Protein AF-A0A5B7B9W3-F1 (afdb_monomer_lite)

pLDDT: mean 82.22, std 17.08, range [31.81, 97.75]

Radius of gyration: 24.47 Å; chains: 1; bounding box: 70×53×67 Å

Foldseek 3Di:
DDDPDDPVRVVVVVVVVVVVVVVCVVVVHDDPVRVLVVLVVCCVPVADPDAAAQADEAEACLQDALSRVLSNLRRYLNLQHRYDYYHFQVPNPRPPGQDEVVVVLVSSQPRNPPVSVVPDDPDDPPPRDDDDDDDDAEDEADAPQDQVVVVVVVVVCCVPVVVRYDDDDRHDYPHHDHHDDDDDDPPPDDVLCVLAVPPPDDPDDNQFADPQEEEEEADPVVVVVSCVRNPPRHHYDYPVRCPPPHHPYYHYPPHCVVVVVVVVVVVPD

Secondary structure (DSSP, 8-state):
---SS-HHHHHHHHHHHHHHHHHHHHHT---HHHHHHHHHHHHHHH---SPPPS-EEE--GGGS-HHHHHGGGGT---TTTSEEE---GGG--STT----HHHHHHHIIIIIIIHHGGGT---------PPPPPP--EESSS-HHHHHHHHHHHHHHHHH-TTTS--PPPPEESS--PPPPP-PPPTT--HHHHHHTTTTS--S------TTEEEEESSHHHHHHHHHHHTTSSEEEETTTTTT---SEEEE-STTHHHHTTTTTTT--

Structure (mmCIF, N/CA/C/O backbone):
data_AF-A0A5B7B9W3-F1
#
_entry.id   AF-A0A5B7B9W3-F1
#
loop_
_atom_site.group_PDB
_atom_site.id
_atom_site.type_symbol
_atom_site.label_atom_id
_atom_site.label_alt_id
_atom_site.label_comp_id
_atom_site.label_asym_id
_atom_site.label_entity_id
_atom_site.label_seq_id
_atom_site.pdbx_PDB_ins_code
_atom_site.Cartn_x
_atom_site.Cartn_y
_atom_site.Cartn_z
_atom_site.occupancy
_atom_site.B_iso_or_equiv
_atom_site.auth_seq_id
_atom_site.auth_comp_id
_atom_site.auth_asym_id
_atom_site.auth_atom_id
_atom_site.pdbx_PDB_model_num
ATOM 1 N N . ARG A 1 1 ? 19.672 -5.621 2.787 1.00 59.16 1 ARG A N 1
ATOM 2 C CA . ARG A 1 1 ? 18.984 -5.884 4.077 1.00 59.16 1 ARG A CA 1
ATOM 3 C C . ARG A 1 1 ? 19.525 -7.171 4.694 1.00 59.16 1 ARG A C 1
ATOM 5 O O . ARG A 1 1 ? 19.846 -8.087 3.945 1.00 59.16 1 ARG A O 1
ATOM 12 N N . VAL A 1 2 ? 19.644 -7.240 6.023 1.00 61.44 2 VAL A N 1
ATOM 13 C CA . VAL A 1 2 ? 19.968 -8.485 6.745 1.00 61.44 2 VAL A CA 1
ATOM 14 C C . VAL A 1 2 ? 18.653 -9.111 7.201 1.00 61.44 2 VAL A C 1
ATOM 16 O O . VAL A 1 2 ? 17.825 -8.432 7.796 1.00 61.44 2 VAL A O 1
ATOM 19 N N . SER A 1 3 ? 18.437 -10.387 6.887 1.00 69.25 3 SER A N 1
ATOM 20 C CA . SER A 1 3 ? 17.222 -11.106 7.286 1.00 69.25 3 SER A CA 1
ATOM 21 C C . SER A 1 3 ? 17.132 -11.231 8.809 1.00 69.25 3 SER A C 1
ATOM 23 O O . SER A 1 3 ? 18.061 -11.737 9.436 1.00 69.25 3 SER A O 1
ATOM 25 N N . THR A 1 4 ? 15.986 -10.868 9.388 1.00 78.81 4 THR A N 1
ATOM 26 C CA . THR A 1 4 ? 15.650 -11.125 10.803 1.00 78.81 4 THR A CA 1
ATOM 27 C C . THR A 1 4 ? 15.272 -12.590 11.062 1.00 78.81 4 THR A C 1
ATOM 29 O 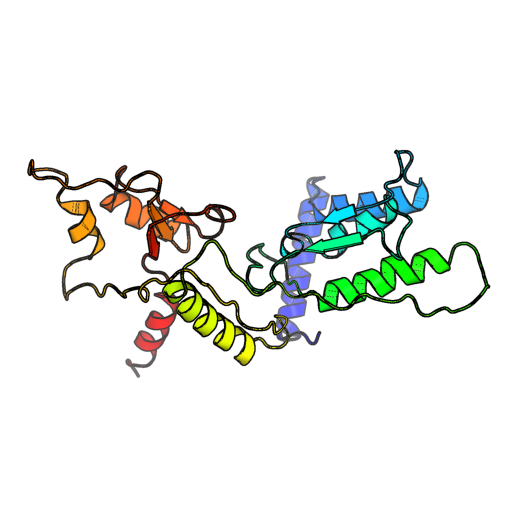O . THR A 1 4 ? 15.221 -13.035 12.207 1.00 78.81 4 THR A O 1
ATOM 32 N N . LEU A 1 5 ? 15.036 -13.370 10.002 1.00 83.81 5 LEU A N 1
ATOM 33 C CA . LEU A 1 5 ? 14.722 -14.795 10.077 1.00 83.81 5 LEU A CA 1
ATOM 34 C C . LEU A 1 5 ? 15.985 -15.647 10.248 1.00 83.81 5 LEU A C 1
ATOM 36 O O . LEU A 1 5 ? 16.982 -15.467 9.536 1.00 83.81 5 LEU A O 1
ATOM 40 N N . SER A 1 6 ? 15.909 -16.641 11.141 1.00 90.81 6 SER A N 1
ATOM 41 C CA . SER A 1 6 ? 16.961 -17.647 11.314 1.00 90.81 6 SER A CA 1
ATOM 42 C C . SER A 1 6 ? 17.174 -18.458 10.031 1.00 90.81 6 SER A C 1
ATOM 44 O O . SER A 1 6 ? 16.296 -18.538 9.170 1.00 90.81 6 SER A O 1
ATOM 46 N N . LYS A 1 7 ? 18.350 -19.083 9.891 1.00 92.00 7 LYS A N 1
ATOM 47 C CA . LYS A 1 7 ? 18.665 -19.935 8.732 1.00 92.00 7 LYS A CA 1
ATOM 48 C C . LYS A 1 7 ? 17.616 -21.040 8.536 1.00 92.00 7 LYS A C 1
ATOM 50 O O . LYS A 1 7 ? 17.069 -21.150 7.450 1.00 92.00 7 LYS A O 1
ATOM 55 N N . GLN A 1 8 ? 17.261 -21.745 9.610 1.00 94.50 8 GLN A N 1
ATOM 56 C CA . GLN A 1 8 ? 16.249 -22.807 9.590 1.00 94.50 8 GLN A CA 1
ATOM 57 C C . GLN A 1 8 ? 14.864 -22.302 9.159 1.00 94.50 8 GLN A C 1
ATOM 59 O O . GLN A 1 8 ? 14.178 -22.964 8.388 1.00 94.50 8 GLN A O 1
ATOM 64 N N . LYS A 1 9 ? 14.441 -21.116 9.631 1.00 94.38 9 LYS A N 1
ATOM 65 C CA . LYS A 1 9 ? 13.169 -20.516 9.194 1.00 94.38 9 LYS A CA 1
ATOM 66 C C . LYS A 1 9 ? 13.194 -20.193 7.701 1.00 94.38 9 LYS A C 1
ATOM 68 O O . LYS A 1 9 ? 12.206 -20.439 7.024 1.00 94.38 9 LYS A O 1
ATOM 73 N N . ARG A 1 10 ? 14.313 -19.663 7.194 1.00 92.31 10 ARG A N 1
ATOM 74 C CA . ARG A 1 10 ? 14.479 -19.364 5.764 1.00 92.31 10 ARG A CA 1
ATOM 75 C C . ARG A 1 10 ? 14.455 -20.621 4.900 1.00 92.31 10 ARG A C 1
ATOM 77 O O . ARG A 1 10 ? 13.780 -20.603 3.884 1.00 92.31 10 ARG A O 1
ATOM 84 N N . GLU A 1 11 ? 15.141 -21.683 5.319 1.00 95.44 11 GLU A N 1
ATOM 85 C CA . GLU A 1 11 ? 15.107 -22.988 4.638 1.00 95.44 11 GLU A CA 1
ATOM 86 C C . GLU A 1 11 ? 13.671 -23.511 4.566 1.00 95.44 11 GLU A C 1
ATOM 88 O O . GLU A 1 11 ? 13.164 -23.751 3.481 1.00 95.44 11 GLU A O 1
ATOM 93 N N . ARG A 1 12 ? 12.951 -23.523 5.693 1.00 96.31 12 ARG A N 1
ATOM 94 C CA . ARG A 1 12 ? 11.557 -23.980 5.719 1.00 96.31 12 ARG A CA 1
ATOM 95 C C . ARG A 1 12 ? 10.616 -23.143 4.846 1.00 96.31 12 ARG A C 1
ATOM 97 O O . ARG A 1 12 ? 9.715 -23.691 4.226 1.00 96.31 12 ARG A O 1
ATOM 104 N N . ILE A 1 13 ? 10.779 -21.818 4.827 1.00 94.06 13 ILE A N 1
ATOM 105 C CA . ILE A 1 13 ? 9.989 -20.940 3.946 1.00 94.06 13 ILE A CA 1
ATOM 106 C C . ILE A 1 13 ? 10.301 -21.242 2.480 1.00 94.06 13 ILE A C 1
ATOM 108 O O . ILE A 1 13 ? 9.390 -21.257 1.658 1.00 94.06 13 ILE A O 1
ATOM 112 N N . TYR A 1 14 ? 11.569 -21.494 2.162 1.00 94.88 14 TYR A N 1
ATOM 113 C CA . TYR A 1 14 ? 11.980 -21.853 0.813 1.00 94.88 14 TYR A CA 1
ATOM 114 C C . TYR A 1 14 ? 11.405 -23.207 0.382 1.00 94.88 14 TYR A C 1
ATOM 116 O O . TYR A 1 14 ? 10.884 -23.297 -0.722 1.00 94.88 14 TYR A O 1
ATOM 124 N N . ASP A 1 15 ? 11.395 -24.212 1.261 1.00 97.38 15 ASP A N 1
ATOM 125 C CA . ASP A 1 15 ? 10.767 -25.510 0.981 1.00 97.38 15 ASP A CA 1
ATOM 126 C C . ASP A 1 15 ? 9.268 -25.344 0.665 1.00 97.38 15 ASP A C 1
ATOM 128 O O . ASP A 1 15 ? 8.779 -25.861 -0.336 1.00 97.38 15 ASP A O 1
ATOM 132 N N . ILE A 1 16 ? 8.549 -24.534 1.457 1.00 97.12 16 ILE A N 1
ATOM 133 C CA . ILE A 1 16 ? 7.131 -24.211 1.205 1.00 97.12 16 ILE A CA 1
ATOM 134 C C . ILE A 1 16 ? 6.955 -23.516 -0.151 1.00 97.12 16 ILE A C 1
ATOM 136 O O . ILE A 1 16 ? 6.012 -23.817 -0.880 1.00 97.12 16 ILE A O 1
ATOM 140 N N . PHE A 1 17 ? 7.850 -22.588 -0.496 1.00 95.00 17 PHE A N 1
ATOM 141 C CA . PHE A 1 17 ? 7.842 -21.936 -1.803 1.00 95.00 17 PHE A CA 1
ATOM 142 C C . PHE A 1 17 ? 8.048 -22.949 -2.940 1.00 95.00 17 PHE A C 1
ATOM 144 O O . PHE A 1 17 ? 7.315 -22.904 -3.923 1.00 95.00 17 PHE A O 1
ATOM 151 N N . GLN A 1 18 ? 8.975 -23.902 -2.802 1.00 97.31 18 GLN A N 1
ATOM 152 C CA . GLN A 1 18 ? 9.193 -24.945 -3.811 1.00 97.31 18 GLN A CA 1
ATOM 153 C C . GLN A 1 18 ? 7.974 -25.860 -3.982 1.00 97.31 18 GLN A C 1
ATOM 155 O O . GLN A 1 18 ? 7.611 -26.189 -5.113 1.00 97.31 18 GLN A O 1
ATOM 160 N N . ASP A 1 19 ? 7.324 -26.242 -2.881 1.00 97.75 19 ASP A N 1
ATOM 161 C CA . ASP A 1 19 ? 6.090 -27.028 -2.920 1.00 97.75 19 ASP A CA 1
ATOM 162 C C . ASP A 1 19 ? 4.953 -26.258 -3.612 1.00 97.75 19 ASP A C 1
ATOM 164 O O . ASP A 1 19 ? 4.225 -26.827 -4.430 1.00 97.75 19 ASP A O 1
ATOM 168 N N . TYR A 1 20 ? 4.830 -24.955 -3.333 1.00 96.38 20 TYR A N 1
ATOM 169 C CA . TYR A 1 20 ? 3.878 -24.069 -4.005 1.00 96.38 20 TYR A CA 1
ATOM 170 C C . TYR A 1 20 ? 4.143 -23.981 -5.515 1.00 96.38 20 TYR A C 1
ATOM 172 O O . TYR A 1 20 ? 3.223 -24.214 -6.298 1.00 96.38 20 TYR A O 1
ATOM 180 N N . GLU A 1 21 ? 5.389 -23.732 -5.936 1.00 96.62 21 GLU A N 1
ATOM 181 C CA . GLU A 1 21 ? 5.764 -23.669 -7.357 1.00 96.62 21 GLU A CA 1
ATOM 182 C C . GLU A 1 21 ? 5.478 -24.990 -8.079 1.00 96.62 21 GLU A C 1
ATOM 184 O O . GLU A 1 21 ? 4.947 -25.002 -9.191 1.00 96.62 21 GLU A O 1
ATOM 189 N N . LYS A 1 22 ? 5.775 -26.124 -7.434 1.00 96.94 22 LYS A N 1
ATOM 190 C CA . LYS A 1 22 ? 5.479 -27.448 -7.984 1.00 96.94 22 LYS A CA 1
ATOM 191 C C . LYS A 1 22 ? 3.976 -27.649 -8.176 1.00 96.94 22 LYS A C 1
ATOM 193 O O . LYS A 1 22 ? 3.555 -28.054 -9.257 1.00 96.94 22 LYS A O 1
ATOM 198 N N . MET A 1 23 ? 3.174 -27.343 -7.156 1.00 97.38 23 MET A N 1
ATOM 199 C CA . MET A 1 23 ? 1.714 -27.429 -7.238 1.00 97.38 23 MET A CA 1
ATOM 200 C C . MET A 1 23 ? 1.163 -26.530 -8.354 1.00 97.38 23 MET A C 1
ATOM 202 O O . MET A 1 23 ? 0.290 -26.959 -9.108 1.00 97.38 23 MET A O 1
ATOM 206 N N . LYS A 1 24 ? 1.669 -25.296 -8.462 1.00 96.75 24 LYS A N 1
ATOM 207 C CA . LYS A 1 24 ? 1.282 -24.319 -9.488 1.00 96.75 24 LYS A CA 1
ATOM 208 C C . LYS A 1 24 ? 1.559 -24.859 -10.897 1.00 96.75 24 LYS A C 1
ATOM 210 O O . LYS A 1 24 ? 0.664 -24.862 -11.742 1.00 96.75 24 LYS A O 1
ATOM 215 N N . MET A 1 25 ? 2.747 -25.431 -11.119 1.00 95.12 25 MET A N 1
ATOM 216 C CA . MET A 1 25 ? 3.113 -26.066 -12.392 1.00 95.12 25 MET A CA 1
ATOM 217 C C . MET A 1 25 ? 2.260 -27.296 -12.727 1.00 95.12 25 MET A C 1
ATOM 219 O O . MET A 1 25 ? 1.831 -27.439 -13.869 1.00 95.12 25 MET A O 1
ATOM 223 N N . GLU A 1 26 ? 1.986 -28.178 -11.759 1.00 97.19 26 GLU A N 1
ATOM 224 C CA . GLU A 1 26 ? 1.158 -29.378 -11.975 1.00 97.19 26 GLU A CA 1
ATOM 225 C C . GLU A 1 26 ? -0.269 -29.038 -12.433 1.00 97.19 26 GLU A C 1
ATOM 227 O O . GLU A 1 26 ? -0.889 -29.816 -13.159 1.00 97.19 26 GLU A O 1
ATOM 232 N N . LYS A 1 27 ? -0.778 -27.865 -12.043 1.00 96.69 27 LYS A N 1
ATOM 233 C CA . LYS A 1 27 ? -2.094 -27.356 -12.450 1.00 96.69 27 LYS A CA 1
ATOM 234 C C . LYS A 1 27 ? -2.065 -26.493 -13.713 1.00 96.69 27 LYS A C 1
ATOM 236 O O . LYS A 1 27 ? -3.129 -26.162 -14.229 1.00 96.69 27 LYS A O 1
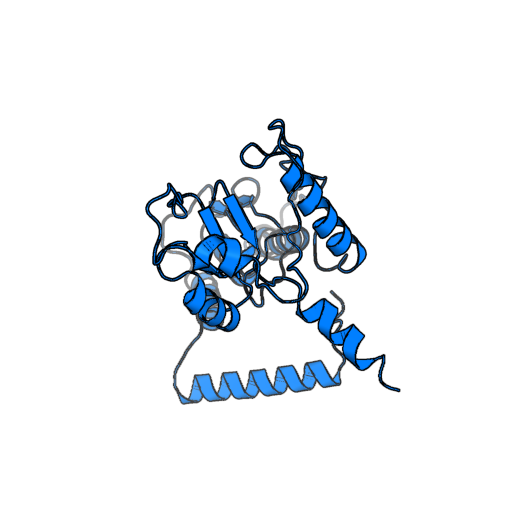ATOM 241 N N . GLY A 1 28 ? -0.881 -26.132 -14.212 1.00 95.38 28 GLY A N 1
ATOM 242 C CA . GLY A 1 28 ? -0.732 -25.176 -15.313 1.00 95.38 28 GLY A CA 1
ATOM 243 C C . GLY A 1 28 ? -1.211 -23.764 -14.955 1.00 95.38 28 GLY A C 1
ATOM 244 O O . GLY A 1 28 ? -1.683 -23.038 -15.828 1.00 95.38 28 GLY A O 1
ATOM 245 N N . GLU A 1 29 ? -1.143 -23.399 -13.675 1.00 96.50 29 GLU A N 1
ATOM 246 C CA . GLU A 1 29 ? -1.535 -22.084 -13.165 1.00 96.50 29 GLU A CA 1
ATOM 247 C C . GLU A 1 29 ? -0.339 -21.116 -13.193 1.00 96.50 29 GLU A C 1
ATOM 249 O O . GLU A 1 29 ? 0.817 -21.530 -13.277 1.00 96.50 29 GLU A O 1
ATOM 254 N N . PHE A 1 30 ? -0.617 -19.816 -13.114 1.00 95.25 30 PHE A N 1
ATOM 255 C CA . PHE A 1 30 ? 0.389 -18.772 -12.930 1.00 95.25 30 PHE A CA 1
ATOM 256 C C . PHE A 1 30 ? -0.154 -17.704 -11.978 1.00 95.25 30 PHE A C 1
ATOM 258 O O . PHE A 1 30 ? -1.368 -17.500 -11.888 1.00 95.25 30 PHE A O 1
ATOM 265 N N . ASP A 1 31 ? 0.741 -17.029 -11.268 1.00 94.44 31 ASP A N 1
ATOM 266 C CA . ASP A 1 31 ? 0.417 -15.901 -10.406 1.00 94.44 31 ASP A CA 1
ATOM 267 C C . ASP A 1 31 ? 0.924 -14.571 -10.985 1.00 94.44 31 ASP A C 1
ATOM 269 O O . ASP A 1 31 ? 1.477 -14.485 -12.086 1.00 94.44 31 ASP A O 1
ATOM 273 N N . LEU A 1 32 ? 0.680 -13.485 -10.252 1.00 93.44 32 LEU A N 1
ATOM 274 C CA . LEU A 1 32 ? 1.061 -12.147 -10.690 1.00 93.44 32 LEU A CA 1
ATOM 275 C C . LEU A 1 32 ? 2.582 -11.986 -10.834 1.00 93.44 32 LEU A C 1
ATOM 277 O O . LEU A 1 32 ? 3.026 -11.225 -11.692 1.00 93.44 32 LEU A O 1
ATOM 281 N N . ALA A 1 33 ? 3.385 -12.683 -10.024 1.00 92.81 33 ALA A N 1
ATOM 282 C CA . ALA A 1 33 ? 4.836 -12.601 -10.123 1.00 92.81 33 ALA A CA 1
ATOM 283 C C . ALA A 1 33 ? 5.329 -13.283 -11.405 1.00 92.81 33 ALA A C 1
ATOM 285 O O . ALA A 1 33 ? 6.172 -12.711 -12.098 1.00 92.81 33 ALA A O 1
ATOM 286 N N . ASP A 1 34 ? 4.758 -14.437 -11.762 1.00 95.56 34 ASP A N 1
ATOM 287 C CA . ASP A 1 34 ? 5.061 -15.114 -13.030 1.00 95.56 34 ASP A CA 1
ATOM 288 C C . ASP A 1 34 ? 4.727 -14.226 -14.230 1.00 95.56 34 ASP A C 1
ATOM 290 O O . ASP A 1 34 ? 5.542 -14.081 -15.141 1.00 95.56 34 ASP A O 1
ATOM 294 N N . LEU A 1 35 ? 3.553 -13.582 -14.207 1.00 95.94 35 LEU A N 1
ATOM 295 C CA . LEU A 1 35 ? 3.133 -12.656 -15.257 1.00 95.94 35 LEU A CA 1
ATOM 296 C C . LEU A 1 35 ? 4.123 -11.494 -15.405 1.00 95.94 35 LEU A C 1
ATOM 298 O O . LEU A 1 35 ? 4.528 -11.157 -16.513 1.00 95.94 35 LEU A O 1
ATOM 302 N N . VAL A 1 36 ? 4.534 -10.881 -14.294 1.00 96.56 36 VAL A N 1
ATOM 303 C CA . VAL A 1 36 ? 5.495 -9.767 -14.304 1.00 96.56 36 VAL A CA 1
ATOM 304 C C . VAL A 1 36 ? 6.854 -10.215 -14.852 1.00 96.56 36 VAL A C 1
ATOM 306 O O . VAL A 1 36 ? 7.465 -9.490 -15.636 1.00 96.56 36 VAL A O 1
ATOM 309 N N . ILE A 1 37 ? 7.322 -11.411 -14.484 1.00 95.38 37 ILE A N 1
ATOM 310 C CA . ILE A 1 37 ? 8.574 -11.985 -14.999 1.00 95.38 37 ILE A CA 1
ATOM 311 C C . ILE A 1 37 ? 8.479 -12.247 -16.508 1.00 95.38 37 ILE A C 1
ATOM 313 O O . ILE A 1 37 ? 9.396 -11.886 -17.248 1.00 95.38 37 ILE A O 1
ATOM 317 N N . ASP A 1 38 ? 7.374 -12.827 -16.974 1.00 95.44 38 ASP A N 1
ATOM 318 C CA . ASP A 1 38 ? 7.129 -13.065 -18.398 1.00 95.44 38 ASP A CA 1
ATOM 319 C C . ASP A 1 38 ? 7.088 -11.749 -19.192 1.00 95.44 38 ASP A C 1
ATOM 321 O O . ASP A 1 38 ? 7.731 -11.635 -20.236 1.00 95.44 38 ASP A O 1
ATOM 325 N N . LEU A 1 39 ? 6.438 -10.708 -18.659 1.00 95.44 39 LEU A N 1
ATOM 326 C CA . LEU A 1 39 ? 6.431 -9.373 -19.266 1.00 95.44 39 LEU A CA 1
ATOM 327 C C . LEU A 1 39 ? 7.841 -8.788 -19.392 1.00 95.44 39 LEU A C 1
ATOM 329 O O . LEU A 1 39 ? 8.193 -8.296 -20.462 1.00 95.44 39 LEU A O 1
ATOM 333 N N . HIS A 1 40 ? 8.673 -8.884 -18.350 1.00 95.06 40 HIS A N 1
ATOM 334 C CA . HIS A 1 40 ? 10.081 -8.488 -18.444 1.00 95.06 40 HIS A CA 1
ATOM 335 C C . HIS A 1 40 ? 10.802 -9.233 -19.572 1.00 95.06 40 HIS A C 1
ATOM 337 O O . HIS A 1 40 ? 11.495 -8.610 -20.373 1.00 95.06 40 HIS A O 1
ATOM 343 N N . HIS A 1 41 ? 10.635 -10.556 -19.658 1.00 94.00 41 HIS A N 1
ATOM 344 C CA . HIS A 1 41 ? 11.281 -11.364 -20.692 1.00 94.00 41 HIS A CA 1
ATOM 345 C C . HIS A 1 41 ? 10.855 -10.944 -22.102 1.00 94.00 41 HIS A C 1
ATOM 347 O O . HIS A 1 41 ? 11.712 -10.779 -22.971 1.00 94.00 41 HIS A O 1
ATOM 353 N N . ARG A 1 42 ? 9.557 -10.740 -22.339 1.00 93.06 42 ARG A N 1
ATOM 354 C CA . ARG A 1 42 ? 9.058 -10.311 -23.654 1.00 93.06 42 ARG A CA 1
ATOM 355 C C . ARG A 1 42 ? 9.531 -8.908 -24.005 1.00 93.06 42 ARG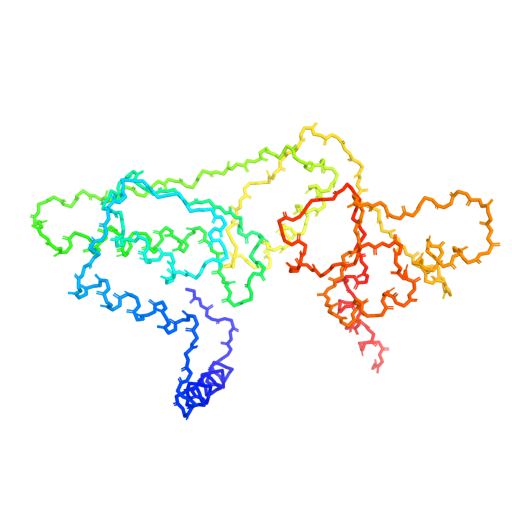 A C 1
ATOM 357 O O . ARG A 1 42 ? 10.073 -8.714 -25.084 1.00 93.06 42 ARG A O 1
ATOM 364 N N . LEU A 1 43 ? 9.427 -7.951 -23.083 1.00 91.62 43 LEU A N 1
ATOM 365 C CA . LEU A 1 43 ? 9.820 -6.559 -23.333 1.00 91.62 43 LEU A CA 1
ATOM 366 C C . LEU A 1 43 ? 11.329 -6.396 -23.566 1.00 91.62 43 LEU A C 1
ATOM 368 O O . LEU A 1 43 ? 11.733 -5.523 -24.330 1.00 91.62 43 LEU A O 1
ATOM 372 N N . ILE A 1 44 ? 12.162 -7.257 -22.971 1.00 89.12 44 ILE A N 1
ATOM 373 C CA . ILE A 1 44 ? 13.604 -7.308 -23.261 1.00 89.12 44 ILE A CA 1
ATOM 374 C C . ILE A 1 44 ? 13.871 -7.831 -24.680 1.00 89.12 44 ILE A C 1
ATOM 376 O O . ILE A 1 44 ? 14.723 -7.285 -25.381 1.00 89.12 44 ILE A O 1
ATOM 380 N N . ASN A 1 45 ? 13.173 -8.888 -25.104 1.00 86.69 45 ASN A N 1
ATOM 381 C CA . ASN A 1 45 ? 13.481 -9.592 -26.353 1.00 86.69 45 ASN A CA 1
ATOM 382 C C . ASN A 1 45 ? 12.803 -8.985 -27.587 1.00 86.69 45 ASN A C 1
ATOM 384 O O . ASN A 1 45 ? 13.408 -8.919 -28.654 1.00 86.69 45 ASN A O 1
ATOM 388 N N . GLU A 1 46 ? 11.550 -8.564 -27.448 1.00 81.06 46 GLU A N 1
ATOM 389 C CA . GLU A 1 46 ? 10.684 -8.134 -28.553 1.00 81.06 46 GLU A CA 1
ATOM 390 C C . GLU A 1 46 ? 10.593 -6.604 -28.649 1.00 81.06 46 GLU A C 1
ATOM 392 O O . GLU A 1 46 ? 10.230 -6.079 -29.697 1.00 81.06 46 GLU A O 1
ATOM 397 N N . ARG A 1 47 ? 11.036 -5.891 -27.599 1.00 75.06 47 ARG A N 1
ATOM 398 C CA . ARG A 1 47 ? 10.848 -4.445 -27.382 1.00 75.06 47 ARG A CA 1
ATOM 399 C C . ARG A 1 47 ? 9.369 -4.052 -27.331 1.00 75.06 47 ARG A C 1
ATOM 401 O O . ARG A 1 47 ? 8.476 -4.759 -27.780 1.00 75.06 47 ARG A O 1
ATOM 408 N N . PHE A 1 48 ? 9.095 -2.912 -26.710 1.00 80.94 48 PHE A N 1
ATOM 409 C CA . PHE A 1 48 ? 7.742 -2.375 -26.669 1.00 80.94 48 PHE A CA 1
ATOM 410 C C . PHE A 1 48 ? 7.384 -1.776 -28.038 1.00 80.94 48 PHE A C 1
ATOM 412 O O . PHE A 1 48 ? 8.050 -0.851 -28.493 1.00 80.94 48 PHE A O 1
ATOM 419 N N . GLU A 1 49 ? 6.357 -2.317 -28.700 1.00 80.56 49 GLU A N 1
ATOM 420 C CA . GLU A 1 49 ? 5.872 -1.832 -30.008 1.00 80.56 49 GLU A CA 1
ATOM 421 C C . GLU A 1 49 ? 4.797 -0.731 -29.900 1.00 80.56 49 GLU A C 1
ATOM 423 O O . GLU A 1 49 ? 4.309 -0.242 -30.918 1.00 80.56 49 GLU A O 1
ATOM 428 N N . GLY A 1 50 ? 4.391 -0.358 -28.682 1.00 83.00 50 GLY A N 1
ATOM 429 C CA . GLY A 1 50 ? 3.427 0.718 -28.451 1.00 83.00 50 GLY A CA 1
ATOM 430 C C . GLY A 1 50 ? 4.058 2.112 -28.470 1.00 83.00 50 GLY A C 1
ATOM 431 O O . GLY A 1 50 ? 5.270 2.268 -28.620 1.00 83.00 50 GLY A O 1
ATOM 432 N N . ASP A 1 51 ? 3.220 3.131 -28.274 1.00 86.00 51 ASP A N 1
ATOM 433 C CA . ASP A 1 51 ? 3.675 4.518 -28.173 1.00 86.00 51 ASP A CA 1
ATOM 434 C C . ASP A 1 51 ? 4.548 4.712 -26.928 1.00 86.00 51 ASP A C 1
ATOM 436 O O . ASP A 1 51 ? 4.135 4.414 -25.803 1.00 86.00 51 ASP A O 1
ATOM 440 N N . GLU A 1 52 ? 5.760 5.225 -27.130 1.00 86.19 52 GLU A N 1
ATOM 441 C CA . GLU A 1 52 ? 6.650 5.574 -26.027 1.00 86.19 52 GLU A CA 1
ATOM 442 C C . GLU A 1 52 ? 6.103 6.780 -25.260 1.00 86.19 52 GLU A C 1
ATOM 444 O O . GLU A 1 52 ? 5.617 7.751 -25.840 1.00 86.19 52 GLU A O 1
ATOM 449 N N . MET A 1 53 ? 6.201 6.710 -23.937 1.00 91.75 53 MET A N 1
ATOM 450 C CA . MET A 1 53 ? 5.788 7.766 -23.027 1.00 91.75 53 MET A CA 1
ATOM 451 C C . MET A 1 53 ? 6.978 8.678 -22.734 1.00 91.75 53 MET A C 1
ATOM 453 O O . MET A 1 53 ? 8.058 8.207 -22.377 1.00 91.75 53 MET A O 1
ATOM 457 N N . ASP A 1 54 ? 6.764 9.989 -22.815 1.00 91.81 54 ASP A N 1
ATOM 458 C CA . ASP A 1 54 ? 7.770 10.979 -22.409 1.00 91.81 54 ASP A CA 1
ATOM 459 C C . ASP A 1 54 ? 7.841 11.145 -20.881 1.00 91.81 54 ASP A C 1
ATOM 461 O O . ASP A 1 54 ? 8.902 11.455 -20.332 1.00 91.81 54 ASP A O 1
ATOM 465 N N . PHE A 1 55 ? 6.706 10.938 -20.198 1.00 95.50 55 PHE A N 1
ATOM 466 C CA . PHE A 1 55 ? 6.545 11.111 -18.755 1.00 95.50 55 PHE A CA 1
ATOM 467 C C . PHE A 1 55 ? 5.647 10.025 -18.156 1.00 95.50 55 PHE A C 1
ATOM 469 O O . PHE A 1 55 ? 4.602 9.684 -18.709 1.00 95.50 55 PHE A O 1
ATOM 476 N N . VAL A 1 56 ? 6.036 9.518 -16.989 1.00 95.62 56 VAL A N 1
ATOM 477 C CA . VAL A 1 56 ? 5.360 8.459 -16.242 1.00 95.62 56 VAL A CA 1
ATOM 478 C C . VAL A 1 56 ? 5.253 8.886 -14.778 1.00 95.62 56 VAL A C 1
ATOM 480 O O . VAL A 1 56 ? 6.254 9.054 -14.080 1.00 95.62 56 VAL A O 1
ATOM 483 N N . TYR A 1 57 ? 4.016 9.051 -14.317 1.00 96.38 57 TYR A N 1
ATOM 484 C CA . TYR A 1 57 ? 3.682 9.381 -12.933 1.00 96.38 57 TYR A CA 1
ATOM 485 C C . TYR A 1 57 ? 3.071 8.147 -12.284 1.00 96.38 57 TYR A C 1
ATOM 487 O O . TYR A 1 57 ? 2.088 7.607 -12.793 1.00 96.38 57 TYR A O 1
ATOM 495 N N . ILE A 1 58 ? 3.670 7.685 -11.192 1.00 95.81 58 ILE A N 1
ATOM 496 C CA . ILE A 1 58 ? 3.248 6.469 -10.500 1.00 95.81 58 ILE A CA 1
ATOM 497 C C . ILE A 1 58 ? 2.887 6.866 -9.083 1.00 95.81 58 ILE A C 1
ATOM 499 O O . ILE A 1 58 ? 3.761 7.251 -8.305 1.00 95.81 58 ILE A O 1
ATOM 503 N N . ASP A 1 59 ? 1.598 6.774 -8.788 1.00 94.75 59 ASP A N 1
ATOM 504 C CA . ASP A 1 59 ? 1.053 7.019 -7.462 1.00 94.75 59 ASP A CA 1
ATOM 505 C C . ASP A 1 59 ? 0.917 5.715 -6.675 1.00 94.75 59 ASP A C 1
ATOM 507 O O . ASP A 1 59 ? 0.891 4.631 -7.264 1.00 94.75 59 ASP A O 1
ATOM 511 N N . GLU A 1 60 ? 0.849 5.824 -5.349 1.00 93.12 60 GLU A N 1
ATOM 512 C CA . GLU A 1 60 ? 0.732 4.688 -4.425 1.00 93.12 60 GLU A CA 1
ATOM 513 C C . GLU A 1 60 ? 1.798 3.597 -4.657 1.00 93.12 60 GLU A C 1
ATOM 515 O O . GLU A 1 60 ? 1.522 2.395 -4.621 1.00 93.12 60 GLU A O 1
ATOM 520 N N . VAL A 1 61 ? 3.055 3.997 -4.901 1.00 94.06 61 VAL A N 1
ATOM 521 C CA . VAL A 1 61 ? 4.140 3.055 -5.249 1.00 94.06 61 VAL A CA 1
ATOM 522 C C . VAL A 1 61 ? 4.387 1.965 -4.203 1.00 94.06 61 VAL A C 1
ATOM 524 O O . VAL A 1 61 ? 4.960 0.926 -4.528 1.00 94.06 61 VAL A O 1
ATOM 527 N N . GLN A 1 62 ? 3.945 2.167 -2.962 1.00 92.38 62 GLN A N 1
ATOM 528 C CA . GLN A 1 62 ? 4.007 1.174 -1.893 1.00 92.38 62 GLN A CA 1
ATOM 529 C C . GLN A 1 62 ? 3.087 -0.038 -2.109 1.00 92.38 62 GLN A C 1
ATOM 531 O O . GLN A 1 62 ? 3.259 -1.047 -1.427 1.00 92.38 62 GLN A O 1
ATOM 536 N N . ASP A 1 63 ? 2.145 0.027 -3.054 1.00 91.38 63 ASP A N 1
ATOM 537 C CA . ASP A 1 63 ? 1.297 -1.106 -3.452 1.00 91.38 63 ASP A CA 1
ATOM 538 C C . ASP A 1 63 ? 1.901 -1.970 -4.557 1.00 91.38 63 ASP A C 1
ATOM 540 O O . ASP A 1 63 ? 1.372 -3.038 -4.876 1.00 91.38 63 ASP A O 1
ATOM 544 N N . LEU A 1 64 ? 3.017 -1.535 -5.140 1.00 92.75 64 LEU A N 1
ATOM 545 C CA . LEU A 1 64 ? 3.685 -2.240 -6.220 1.00 92.75 64 LEU A CA 1
ATOM 546 C C . LEU A 1 64 ? 4.952 -2.927 -5.716 1.00 92.75 64 LEU A C 1
ATOM 548 O O . LEU A 1 64 ? 5.752 -2.382 -4.956 1.00 92.75 64 LEU A O 1
ATOM 552 N N . THR A 1 65 ? 5.183 -4.144 -6.198 1.00 92.75 65 THR A N 1
ATOM 553 C CA . THR A 1 65 ? 6.476 -4.804 -6.008 1.00 92.75 65 THR A CA 1
ATOM 554 C C . THR A 1 65 ? 7.556 -4.101 -6.832 1.00 92.75 65 THR A C 1
ATOM 556 O O . THR A 1 65 ? 7.294 -3.562 -7.907 1.00 92.75 65 THR A O 1
ATOM 559 N N . MET A 1 66 ? 8.814 -4.185 -6.391 1.00 92.75 66 MET A N 1
ATOM 560 C CA . MET A 1 66 ? 9.951 -3.598 -7.120 1.00 92.75 66 MET A CA 1
ATOM 561 C C . MET A 1 66 ? 10.042 -4.089 -8.573 1.00 92.75 66 MET A C 1
ATOM 563 O O . MET A 1 66 ? 10.403 -3.328 -9.463 1.00 92.75 66 MET A O 1
ATOM 567 N N . ARG A 1 67 ? 9.667 -5.348 -8.835 1.00 93.69 67 ARG A N 1
ATOM 568 C CA . ARG A 1 67 ? 9.626 -5.896 -10.196 1.00 93.69 67 ARG A CA 1
ATOM 569 C C . ARG A 1 67 ? 8.515 -5.276 -11.040 1.00 93.69 67 ARG A C 1
ATOM 571 O O . ARG A 1 67 ? 8.765 -4.920 -12.179 1.00 93.69 67 ARG A O 1
ATOM 578 N N . GLN A 1 68 ? 7.322 -5.069 -10.483 1.00 95.50 68 GLN A N 1
ATOM 579 C CA . GLN A 1 68 ? 6.265 -4.349 -11.202 1.00 95.50 68 GLN A CA 1
ATOM 580 C C . GLN A 1 68 ? 6.695 -2.922 -11.543 1.00 95.50 68 GLN A C 1
ATOM 582 O O . GLN A 1 68 ? 6.506 -2.484 -12.671 1.00 95.50 68 GLN A O 1
ATOM 587 N N . ILE A 1 69 ? 7.334 -2.224 -10.601 1.00 95.62 69 ILE A N 1
ATOM 588 C CA . ILE A 1 69 ? 7.850 -0.869 -10.829 1.00 95.62 69 ILE A CA 1
ATOM 589 C C . ILE A 1 69 ? 8.906 -0.870 -11.942 1.00 95.62 69 ILE A C 1
ATOM 591 O O . ILE A 1 69 ? 8.908 0.007 -12.802 1.00 95.62 69 ILE A O 1
ATOM 595 N N . ALA A 1 70 ? 9.774 -1.880 -11.985 1.00 95.06 70 ALA A N 1
ATOM 596 C CA . ALA A 1 70 ? 10.793 -1.999 -13.020 1.00 95.06 70 ALA A CA 1
ATOM 597 C C . ALA A 1 70 ? 10.225 -2.158 -14.441 1.00 95.06 70 ALA A C 1
ATOM 599 O O . ALA A 1 70 ? 10.931 -1.843 -15.396 1.00 95.06 70 ALA A O 1
ATOM 600 N N . LEU A 1 71 ? 8.973 -2.600 -14.619 1.00 94.75 71 LEU A N 1
ATOM 601 C CA . LEU A 1 71 ? 8.347 -2.671 -15.947 1.00 94.75 71 LEU A CA 1
ATOM 602 C C . LEU A 1 71 ? 8.223 -1.291 -16.609 1.00 94.75 71 LEU A C 1
ATOM 604 O O . LEU A 1 71 ? 8.282 -1.192 -17.835 1.00 94.75 71 LEU A O 1
ATOM 608 N N . PHE A 1 72 ? 8.105 -0.212 -15.829 1.00 94.12 72 PHE A N 1
ATOM 609 C CA . PHE A 1 72 ? 7.936 1.131 -16.386 1.00 94.12 72 PHE A CA 1
ATOM 610 C C . PHE A 1 72 ? 9.157 1.619 -17.183 1.00 94.12 72 PHE A C 1
ATOM 612 O O . PHE A 1 72 ? 9.021 2.511 -18.020 1.00 94.12 72 PHE A O 1
ATOM 619 N N . LYS A 1 73 ? 10.333 1.000 -17.008 1.00 91.62 73 LYS A N 1
ATOM 620 C CA . LYS A 1 73 ? 11.533 1.331 -17.793 1.00 91.62 73 LYS A CA 1
ATOM 621 C C . LYS A 1 73 ? 11.388 1.022 -19.285 1.00 91.62 73 LYS A C 1
ATOM 623 O O . LYS A 1 73 ? 12.093 1.609 -20.095 1.00 91.62 73 LYS A O 1
ATOM 628 N N . TYR A 1 74 ? 10.494 0.103 -19.658 1.00 91.44 74 TYR A N 1
ATOM 629 C CA . TYR A 1 74 ? 10.304 -0.278 -21.061 1.00 91.44 74 TYR A CA 1
ATOM 630 C C . TYR A 1 74 ? 9.404 0.684 -21.834 1.00 91.44 74 TYR A C 1
ATOM 632 O O . TYR A 1 74 ? 9.430 0.659 -23.060 1.00 91.44 74 TYR A O 1
ATOM 640 N N . ILE A 1 75 ? 8.612 1.509 -21.141 1.00 91.19 75 ILE A N 1
ATOM 641 C CA . ILE A 1 75 ? 7.639 2.405 -21.782 1.00 91.19 75 ILE A CA 1
ATOM 642 C C . ILE A 1 75 ? 8.093 3.867 -21.817 1.00 91.19 75 ILE A C 1
ATOM 644 O O . ILE A 1 75 ? 7.494 4.649 -22.541 1.00 91.19 75 ILE A O 1
ATOM 648 N N . CYS A 1 76 ? 9.127 4.250 -21.060 1.00 91.00 76 CYS A N 1
ATOM 649 C CA . CYS A 1 76 ? 9.659 5.614 -21.036 1.00 91.00 76 CYS A CA 1
ATOM 650 C C . CYS A 1 76 ? 11.190 5.601 -21.045 1.00 91.00 76 CYS A C 1
ATOM 652 O O . CYS A 1 76 ? 11.831 5.001 -20.181 1.00 91.00 76 CYS A O 1
ATOM 654 N N . ARG A 1 77 ? 11.778 6.289 -22.032 1.00 85.88 77 ARG A N 1
ATOM 655 C CA . ARG A 1 77 ? 13.238 6.403 -22.206 1.00 85.88 77 ARG A CA 1
ATOM 656 C C . ARG A 1 77 ? 13.843 7.612 -21.494 1.00 85.88 77 ARG A C 1
ATOM 658 O O . ARG A 1 77 ? 15.058 7.661 -21.309 1.00 85.88 77 ARG A O 1
ATOM 665 N N . ASN A 1 78 ? 13.020 8.588 -21.112 1.00 88.94 78 ASN A N 1
ATOM 666 C CA . ASN A 1 78 ? 13.458 9.796 -20.423 1.00 88.94 78 ASN A CA 1
ATOM 667 C C . ASN A 1 78 ? 13.735 9.496 -18.940 1.00 88.94 78 ASN A C 1
ATOM 669 O O . ASN A 1 78 ? 12.918 9.759 -18.064 1.00 88.94 78 ASN A O 1
ATOM 673 N N . VAL A 1 79 ? 14.899 8.919 -18.649 1.00 88.19 79 VAL A N 1
ATOM 674 C CA . VAL A 1 79 ? 15.292 8.567 -17.273 1.00 88.19 79 VAL A CA 1
ATOM 675 C C . VAL A 1 79 ? 15.750 9.765 -16.438 1.00 88.19 79 VAL A C 1
ATOM 677 O O . VAL A 1 79 ? 15.864 9.635 -15.223 1.00 88.19 79 VAL A O 1
ATOM 680 N N . ASP A 1 80 ? 16.018 10.911 -17.067 1.00 85.31 80 ASP A N 1
ATOM 681 C CA . ASP A 1 80 ? 16.513 12.100 -16.371 1.00 85.31 80 ASP A CA 1
ATOM 682 C C . ASP A 1 80 ? 15.364 12.900 -15.731 1.00 85.31 80 ASP A C 1
ATOM 684 O O . ASP A 1 80 ? 15.493 13.353 -14.595 1.00 85.31 80 ASP A O 1
ATOM 688 N N . GLU A 1 81 ? 14.222 13.030 -16.420 1.00 88.62 81 GLU A N 1
ATOM 689 C CA . GLU A 1 81 ? 13.078 13.838 -15.950 1.00 88.62 81 GLU A CA 1
ATOM 690 C C . GLU A 1 81 ? 11.711 13.155 -16.121 1.00 88.62 81 GLU A C 1
ATOM 692 O O . GLU A 1 81 ? 10.693 13.655 -15.643 1.00 88.62 81 GLU A O 1
ATOM 697 N N . GLY A 1 82 ? 11.659 12.008 -16.799 1.00 91.88 82 GLY A N 1
ATOM 698 C CA . GLY A 1 82 ? 10.413 11.373 -17.227 1.00 91.88 82 GLY A CA 1
ATOM 699 C C . GLY A 1 82 ? 9.706 10.544 -16.161 1.00 91.88 82 GLY A C 1
ATOM 700 O O . GLY A 1 82 ? 8.691 9.937 -16.477 1.00 91.88 82 GLY A O 1
ATOM 701 N N . PHE A 1 83 ? 10.204 10.481 -14.924 1.00 94.69 83 PHE A N 1
ATOM 702 C CA . PHE A 1 83 ? 9.610 9.651 -13.874 1.00 94.69 83 PHE A CA 1
ATOM 703 C C . PHE A 1 83 ? 9.344 10.425 -12.589 1.00 94.69 83 PHE A C 1
ATOM 705 O O . PHE A 1 83 ? 10.232 11.078 -12.039 1.00 94.69 83 PHE A O 1
ATOM 712 N N . VAL A 1 84 ? 8.133 10.260 -12.060 1.00 95.50 84 VAL A N 1
ATOM 713 C CA . VAL A 1 84 ? 7.749 10.728 -10.727 1.00 95.50 84 VAL A CA 1
ATOM 714 C C . VAL A 1 84 ? 7.084 9.581 -9.978 1.00 95.50 84 VAL A C 1
ATOM 716 O O . VAL A 1 84 ? 6.119 8.992 -10.457 1.00 95.50 84 VAL A O 1
ATOM 719 N N . PHE A 1 85 ? 7.612 9.279 -8.794 1.00 95.62 85 PHE A N 1
ATOM 720 C CA . PHE A 1 85 ? 7.117 8.235 -7.899 1.00 95.62 85 PHE A CA 1
ATOM 721 C C . PHE A 1 85 ? 6.563 8.895 -6.632 1.00 95.62 85 PHE A C 1
ATOM 723 O O . PHE A 1 85 ? 7.314 9.577 -5.930 1.00 95.62 85 PHE A O 1
ATOM 730 N N . SER A 1 86 ? 5.283 8.686 -6.328 1.00 95.38 86 SER A N 1
ATOM 731 C CA . SER A 1 86 ? 4.623 9.166 -5.107 1.00 95.38 86 SER A CA 1
ATOM 732 C C . SER A 1 86 ? 4.027 8.014 -4.307 1.00 95.38 86 SER A C 1
ATOM 734 O O . SER A 1 86 ? 3.587 7.009 -4.861 1.00 95.38 86 SER A O 1
ATOM 736 N N . GLY A 1 87 ? 4.058 8.141 -2.982 1.00 93.50 87 GLY A N 1
ATOM 737 C CA . GLY A 1 87 ? 3.555 7.124 -2.066 1.00 93.50 87 GLY A CA 1
ATOM 738 C C . GLY A 1 87 ? 3.827 7.468 -0.605 1.00 93.50 87 GLY A C 1
ATOM 739 O O . GLY A 1 87 ? 4.430 8.498 -0.297 1.00 93.50 87 GLY A O 1
ATOM 740 N N . ASP A 1 88 ? 3.420 6.578 0.293 1.00 91.31 88 ASP A N 1
ATOM 741 C CA . ASP A 1 88 ? 3.645 6.703 1.733 1.00 91.31 88 ASP A CA 1
ATOM 742 C C . ASP A 1 88 ? 4.185 5.387 2.306 1.00 91.31 88 ASP A C 1
ATOM 744 O O . ASP A 1 88 ? 3.566 4.325 2.221 1.00 91.31 88 ASP A O 1
ATOM 748 N N . THR A 1 89 ? 5.360 5.464 2.933 1.00 88.06 89 THR A N 1
ATOM 749 C CA . THR A 1 89 ? 6.031 4.283 3.488 1.00 88.06 89 THR A CA 1
ATOM 750 C C . THR A 1 89 ? 5.289 3.703 4.692 1.00 88.06 89 THR A C 1
ATOM 752 O O . THR A 1 89 ? 5.299 2.487 4.901 1.00 88.06 89 THR A O 1
ATOM 755 N N . ALA A 1 90 ? 4.598 4.546 5.462 1.00 86.62 90 ALA A N 1
ATOM 756 C CA . ALA A 1 90 ? 3.821 4.124 6.620 1.00 86.62 90 ALA A CA 1
ATOM 757 C C . ALA A 1 90 ? 2.503 3.420 6.246 1.00 86.62 90 ALA A C 1
ATOM 759 O O . ALA A 1 90 ? 1.920 2.738 7.089 1.00 86.62 90 ALA A O 1
ATOM 760 N N . GLN A 1 91 ? 2.057 3.526 4.988 1.00 85.31 91 GLN A N 1
ATOM 761 C CA . GLN A 1 91 ? 0.802 2.949 4.485 1.00 85.31 91 GLN A CA 1
ATOM 762 C C . GLN A 1 91 ? 0.996 1.666 3.662 1.00 85.31 91 GLN A C 1
ATOM 764 O O . GLN A 1 91 ? 0.144 1.285 2.852 1.00 85.31 91 GLN A O 1
ATOM 769 N N . THR A 1 92 ? 2.100 0.954 3.890 1.00 83.50 92 THR A N 1
ATOM 770 C CA . THR A 1 92 ? 2.368 -0.340 3.245 1.00 83.50 92 THR A CA 1
ATOM 771 C C . THR A 1 92 ? 1.489 -1.438 3.860 1.00 83.50 92 THR A C 1
ATOM 773 O O . THR A 1 92 ? 1.914 -2.184 4.740 1.00 83.50 92 THR A O 1
ATOM 776 N N . ILE A 1 93 ? 0.230 -1.521 3.421 1.00 79.56 93 ILE A N 1
ATOM 777 C CA . ILE A 1 93 ? -0.735 -2.535 3.888 1.00 79.56 93 ILE A CA 1
ATOM 778 C C . ILE A 1 93 ? -0.813 -3.767 2.977 1.00 79.56 93 ILE A C 1
ATOM 780 O O . ILE A 1 93 ? -1.371 -4.797 3.370 1.00 79.56 93 ILE A O 1
ATOM 784 N N . ALA A 1 94 ? -0.257 -3.679 1.766 1.00 75.75 94 ALA A N 1
ATOM 785 C CA . ALA A 1 94 ? -0.203 -4.788 0.828 1.00 75.75 94 ALA A CA 1
ATOM 786 C C . ALA A 1 94 ? 0.657 -5.928 1.401 1.00 75.75 94 ALA A C 1
ATOM 788 O O . ALA A 1 94 ? 1.846 -5.774 1.688 1.00 75.75 94 ALA A O 1
ATOM 789 N N . ARG A 1 95 ? 0.041 -7.100 1.600 1.00 73.50 95 ARG A N 1
ATOM 790 C CA . ARG A 1 95 ? 0.720 -8.252 2.208 1.00 73.50 95 ARG A CA 1
ATOM 791 C C . ARG A 1 95 ? 1.893 -8.701 1.341 1.00 73.50 95 ARG A C 1
ATOM 793 O O . ARG A 1 95 ? 1.730 -8.952 0.154 1.00 73.50 95 ARG A O 1
ATOM 800 N N . GLY A 1 96 ? 3.054 -8.874 1.968 1.00 72.25 96 GLY A N 1
ATOM 801 C CA . GLY A 1 96 ? 4.263 -9.340 1.287 1.00 72.25 96 GLY A CA 1
ATOM 802 C C . GLY A 1 96 ? 5.030 -8.246 0.544 1.00 72.25 96 GLY A C 1
ATOM 803 O O . GLY A 1 96 ? 6.071 -8.550 -0.036 1.00 72.25 96 GLY A O 1
ATOM 804 N N . ILE A 1 97 ? 4.570 -6.993 0.600 1.00 78.06 97 ILE A N 1
ATOM 805 C CA . ILE A 1 97 ? 5.314 -5.842 0.097 1.00 78.06 97 ILE A CA 1
ATOM 806 C C . ILE A 1 97 ? 6.014 -5.168 1.274 1.00 78.06 97 ILE A C 1
ATOM 808 O O . ILE A 1 97 ? 5.413 -4.887 2.307 1.00 78.06 97 ILE A O 1
ATOM 812 N N . ASP A 1 98 ? 7.316 -4.956 1.122 1.00 80.44 98 ASP A N 1
ATOM 813 C CA . ASP A 1 98 ? 8.121 -4.144 2.025 1.00 80.44 98 ASP A CA 1
ATOM 814 C C . ASP A 1 98 ? 8.687 -3.000 1.186 1.00 80.44 98 ASP A C 1
ATOM 816 O O . ASP A 1 98 ? 9.504 -3.224 0.286 1.00 80.44 98 ASP A O 1
ATOM 820 N N . PHE A 1 99 ? 8.190 -1.794 1.436 1.00 87.50 99 PHE A N 1
ATOM 821 C CA . PHE A 1 99 ? 8.443 -0.624 0.613 1.00 87.50 99 PHE A CA 1
ATOM 822 C C . PHE A 1 99 ? 9.281 0.402 1.373 1.00 87.50 99 PHE A C 1
ATOM 824 O O . PHE A 1 99 ? 9.065 0.643 2.556 1.00 87.50 99 PHE A O 1
ATOM 831 N N . ARG A 1 100 ? 10.235 1.010 0.661 1.00 90.94 100 ARG A N 1
ATOM 832 C CA . ARG A 1 100 ? 10.989 2.203 1.059 1.00 90.94 100 ARG A CA 1
ATOM 833 C C . ARG A 1 100 ? 11.342 2.987 -0.198 1.00 90.94 100 ARG A C 1
ATOM 835 O O . ARG A 1 100 ? 11.770 2.400 -1.196 1.00 90.94 100 ARG A O 1
ATOM 842 N N . PHE A 1 101 ? 11.289 4.307 -0.136 1.00 92.12 101 PHE A N 1
ATOM 843 C CA . PHE A 1 101 ? 11.810 5.179 -1.184 1.00 92.12 101 PHE A CA 1
ATOM 844 C C . PHE A 1 101 ? 13.299 4.943 -1.449 1.00 92.12 101 PHE A C 1
ATOM 846 O O . PHE A 1 101 ? 13.749 5.059 -2.587 1.00 92.12 101 PHE A O 1
ATOM 853 N N . GLN A 1 102 ? 14.082 4.547 -0.440 1.00 90.25 102 GLN A N 1
ATOM 854 C CA . GLN A 1 102 ? 15.476 4.135 -0.657 1.00 90.25 102 GLN A CA 1
ATOM 855 C C . GLN A 1 102 ? 15.611 2.926 -1.594 1.00 90.25 102 GLN A C 1
ATOM 857 O O . GLN A 1 102 ? 16.563 2.855 -2.380 1.00 90.25 102 GLN A O 1
ATOM 862 N N . ASP A 1 103 ? 14.670 1.983 -1.520 1.00 91.38 103 ASP A N 1
ATOM 863 C CA . ASP A 1 103 ? 14.661 0.802 -2.379 1.00 91.38 103 ASP A CA 1
ATOM 864 C C . ASP A 1 103 ? 14.265 1.200 -3.814 1.00 91.38 103 ASP A C 1
ATOM 866 O O . ASP A 1 103 ? 14.928 0.769 -4.756 1.00 91.38 103 ASP A O 1
ATOM 870 N N . ILE A 1 104 ? 13.320 2.137 -3.985 1.00 92.62 104 ILE A N 1
ATOM 871 C CA . ILE A 1 104 ? 12.987 2.739 -5.293 1.00 92.62 104 ILE A CA 1
ATOM 872 C C . ILE A 1 104 ? 14.178 3.472 -5.905 1.00 92.62 104 ILE A C 1
ATOM 874 O O . ILE A 1 104 ? 14.503 3.247 -7.065 1.00 92.62 104 ILE A O 1
ATOM 878 N N . ARG A 1 105 ? 14.882 4.312 -5.136 1.00 92.50 105 ARG A N 1
ATOM 879 C CA . ARG A 1 105 ? 16.083 5.017 -5.624 1.00 92.50 105 ARG A CA 1
ATOM 880 C C . ARG A 1 105 ? 17.153 4.038 -6.097 1.00 92.50 105 ARG A C 1
ATOM 882 O O . ARG A 1 105 ? 17.798 4.266 -7.119 1.00 92.50 105 ARG A O 1
ATOM 889 N N . SER A 1 106 ? 17.331 2.947 -5.353 1.00 91.88 106 SER A N 1
ATOM 890 C CA . SER A 1 106 ? 18.285 1.892 -5.696 1.00 91.88 106 SER A CA 1
ATOM 891 C C . SER A 1 106 ? 17.863 1.150 -6.965 1.00 91.88 106 SER A C 1
ATOM 893 O O . SER A 1 106 ? 18.696 0.934 -7.843 1.00 91.88 106 SER A O 1
ATOM 895 N N . LEU A 1 107 ? 16.581 0.793 -7.083 1.00 93.19 107 LEU A N 1
ATOM 896 C CA . LEU A 1 107 ? 16.011 0.178 -8.280 1.00 93.19 107 LEU A CA 1
ATOM 897 C C . LEU A 1 107 ? 16.180 1.092 -9.497 1.00 93.19 107 LEU A C 1
ATOM 899 O O . LEU A 1 107 ? 16.709 0.656 -10.512 1.00 93.19 107 LEU A O 1
ATOM 903 N N . PHE A 1 108 ? 15.802 2.364 -9.376 1.00 93.19 108 PHE A N 1
ATOM 904 C CA . PHE A 1 108 ? 15.888 3.343 -10.456 1.00 93.19 108 PHE A CA 1
ATOM 905 C C . PHE A 1 108 ? 17.325 3.498 -10.959 1.00 93.19 108 PHE A C 1
ATOM 907 O O . PHE A 1 108 ? 17.605 3.398 -12.150 1.00 93.19 108 PHE A O 1
ATOM 914 N N . TYR A 1 109 ? 18.280 3.650 -10.044 1.00 91.25 109 TYR A N 1
ATOM 915 C CA . TYR A 1 109 ? 19.684 3.747 -10.426 1.00 91.25 109 TYR A CA 1
ATOM 916 C C . TYR A 1 109 ? 20.197 2.490 -11.137 1.00 91.25 109 TYR A C 1
ATOM 918 O O . TYR A 1 109 ? 20.847 2.591 -12.177 1.00 91.25 109 TYR A O 1
ATOM 926 N N . ASN A 1 110 ? 19.911 1.308 -10.590 1.00 90.50 110 ASN A N 1
ATOM 927 C CA . ASN A 1 110 ? 20.450 0.061 -11.123 1.00 90.50 110 ASN A CA 1
ATOM 928 C C . ASN A 1 110 ? 19.764 -0.364 -12.426 1.00 90.50 110 ASN A C 1
ATOM 930 O O . ASN A 1 110 ? 20.450 -0.740 -13.368 1.00 90.50 110 ASN A O 1
ATOM 934 N N . GLU A 1 111 ? 18.438 -0.286 -12.493 1.00 90.75 111 GLU A N 1
ATOM 935 C CA . GLU A 1 111 ? 17.664 -0.832 -13.609 1.00 90.75 111 GLU A CA 1
ATOM 936 C C . GLU A 1 111 ? 17.261 0.210 -14.657 1.00 90.75 111 GLU A C 1
ATOM 938 O O . GLU A 1 111 ? 17.125 -0.144 -15.821 1.00 90.75 111 GLU A O 1
ATOM 943 N N . PHE A 1 112 ? 17.086 1.486 -14.298 1.00 90.88 112 PHE A N 1
ATOM 944 C CA . PHE A 1 112 ? 16.685 2.517 -15.266 1.00 90.88 112 PHE A CA 1
ATOM 945 C C . PHE A 1 112 ? 17.910 3.255 -15.807 1.00 90.88 112 PHE A C 1
ATOM 947 O O . PHE A 1 112 ? 18.032 3.448 -17.013 1.00 90.88 112 PHE A O 1
ATOM 954 N N . ILE A 1 113 ? 18.860 3.630 -14.944 1.00 87.19 113 ILE A N 1
ATOM 955 C CA . ILE A 1 113 ? 20.031 4.429 -15.348 1.00 87.19 113 ILE A CA 1
ATOM 956 C C . ILE A 1 113 ? 21.191 3.556 -15.848 1.00 87.19 113 ILE A C 1
ATOM 958 O O . ILE A 1 113 ? 21.774 3.857 -16.887 1.00 87.19 113 ILE A O 1
ATOM 962 N N . LEU A 1 114 ? 21.602 2.516 -15.112 1.00 83.12 114 LEU A N 1
ATOM 963 C CA . LEU A 1 114 ? 22.784 1.731 -15.505 1.00 83.12 114 LEU A CA 1
ATOM 964 C C . LEU A 1 114 ? 22.516 0.816 -16.706 1.00 83.12 114 LEU A C 1
ATOM 966 O O . LEU A 1 114 ? 23.341 0.768 -17.619 1.00 83.12 114 LEU A O 1
ATOM 970 N N . GLU A 1 115 ? 21.380 0.117 -16.734 1.00 77.00 115 GLU A N 1
ATOM 971 C CA . GLU A 1 115 ? 21.047 -0.784 -17.845 1.00 77.00 115 GLU A CA 1
ATOM 972 C C . GLU A 1 115 ? 20.845 -0.021 -19.162 1.00 77.00 115 GLU A C 1
ATOM 974 O O . GLU A 1 115 ? 21.443 -0.404 -20.165 1.00 77.00 115 GLU A O 1
ATOM 979 N N . SER A 1 116 ? 20.146 1.122 -19.156 1.00 68.25 116 SER A N 1
ATOM 980 C CA . SER A 1 116 ? 19.944 1.952 -20.363 1.00 68.25 116 SER A CA 1
ATOM 981 C C . SER A 1 116 ? 21.249 2.452 -20.997 1.00 68.25 116 SER A C 1
ATOM 983 O O . SER A 1 116 ? 21.329 2.659 -22.207 1.00 68.25 116 SER A O 1
ATOM 985 N N . ARG A 1 117 ? 22.314 2.603 -20.201 1.00 64.44 117 ARG A N 1
ATOM 986 C CA . ARG A 1 117 ? 23.642 3.043 -20.667 1.00 64.44 117 ARG A CA 1
ATOM 987 C C . ARG A 1 117 ? 24.491 1.924 -21.264 1.00 64.44 117 ARG A C 1
ATOM 989 O O . ARG A 1 117 ? 25.512 2.210 -21.892 1.00 64.44 117 ARG A O 1
ATOM 996 N N . SER A 1 118 ? 24.093 0.671 -21.067 1.00 57.03 118 SER A N 1
ATOM 997 C CA . SER A 1 118 ? 24.811 -0.507 -21.567 1.00 57.03 118 SER A CA 1
ATOM 998 C C . SER A 1 118 ? 24.597 -0.728 -23.071 1.00 57.03 118 SER A C 1
ATOM 1000 O O . SER A 1 118 ? 25.412 -1.388 -23.711 1.00 57.03 118 SER A O 1
ATOM 1002 N N . ASP A 1 119 ? 23.557 -0.110 -23.641 1.00 54.88 119 ASP A N 1
ATOM 1003 C CA . ASP A 1 119 ? 23.025 -0.424 -24.970 1.00 54.88 119 ASP A CA 1
ATOM 1004 C C . ASP A 1 119 ? 23.485 0.496 -26.121 1.00 54.88 119 ASP A C 1
ATOM 1006 O O . ASP A 1 119 ? 22.996 0.338 -27.242 1.00 54.88 119 ASP A O 1
ATOM 1010 N N . GLY A 1 120 ? 24.446 1.425 -25.947 1.00 51.91 120 GLY A N 1
ATOM 1011 C CA . GLY A 1 120 ? 24.883 2.173 -27.143 1.00 51.91 120 GLY A CA 1
ATOM 1012 C C . GLY A 1 120 ? 25.924 3.291 -27.113 1.00 51.91 120 GLY A C 1
ATOM 1013 O O . GLY A 1 120 ? 26.283 3.749 -28.196 1.00 51.91 120 GLY A O 1
ATOM 1014 N N . SER A 1 121 ? 26.471 3.757 -25.986 1.00 41.88 121 SER A N 1
ATOM 1015 C CA . SER A 1 121 ? 27.483 4.828 -26.073 1.00 41.88 121 SER A CA 1
ATOM 1016 C C . SER A 1 121 ? 28.515 4.819 -24.951 1.00 41.88 121 SER A C 1
ATOM 1018 O O . SER A 1 121 ? 28.245 5.221 -23.822 1.00 41.88 121 SER A O 1
ATOM 1020 N N . ALA A 1 122 ? 29.756 4.476 -25.307 1.00 44.47 122 ALA A N 1
ATOM 1021 C CA . ALA A 1 122 ? 30.963 4.629 -24.491 1.00 44.47 122 ALA A CA 1
ATOM 1022 C C . ALA A 1 122 ? 31.403 6.108 -24.334 1.00 44.47 122 ALA A C 1
ATOM 1024 O O . ALA A 1 122 ? 32.589 6.431 -24.403 1.00 44.47 122 ALA A O 1
ATOM 1025 N N . GLY A 1 123 ? 30.453 7.030 -24.151 1.00 42.22 123 GLY A N 1
ATOM 1026 C CA . GLY A 1 123 ? 30.686 8.469 -24.078 1.00 42.22 123 GLY A CA 1
ATOM 1027 C C . GLY A 1 123 ? 30.153 9.058 -22.777 1.00 42.22 123 GLY A C 1
ATOM 1028 O O . GLY A 1 123 ? 28.952 9.156 -22.601 1.00 42.22 123 GLY A O 1
ATOM 1029 N N . ARG A 1 124 ? 31.078 9.480 -21.903 1.00 41.84 124 ARG A N 1
ATOM 1030 C CA . ARG A 1 124 ? 30.878 10.231 -20.645 1.00 41.84 124 ARG A CA 1
ATOM 1031 C C . ARG A 1 124 ? 30.022 9.548 -19.567 1.00 41.84 124 ARG A C 1
ATOM 1033 O O . ARG A 1 124 ? 28.802 9.542 -19.577 1.00 41.84 124 ARG A O 1
ATOM 1040 N N . LYS A 1 125 ? 30.722 9.087 -18.523 1.00 44.41 125 LYS A N 1
ATOM 1041 C CA . LYS A 1 125 ? 30.175 8.788 -17.191 1.00 44.41 125 LYS A CA 1
ATOM 1042 C C . LYS A 1 125 ? 29.681 10.074 -16.506 1.00 44.41 125 LYS A C 1
ATOM 1044 O O . LYS A 1 125 ? 30.257 10.487 -15.501 1.00 44.41 125 LYS A O 1
ATOM 1049 N N . GLU A 1 126 ? 28.655 10.737 -17.023 1.00 48.44 126 GLU A N 1
ATOM 1050 C CA . GLU A 1 126 ? 27.903 11.679 -16.190 1.00 48.44 126 GLU A CA 1
ATOM 1051 C C . GLU A 1 126 ? 27.135 10.842 -15.175 1.00 48.44 126 GLU A C 1
ATOM 1053 O O . GLU A 1 126 ? 26.360 9.968 -15.551 1.00 48.44 126 GLU A O 1
ATOM 1058 N N . LYS A 1 127 ? 27.441 10.983 -13.883 1.00 52.66 127 LYS A N 1
ATOM 1059 C CA . LYS A 1 127 ? 26.713 10.277 -12.821 1.00 52.66 127 LYS A CA 1
ATOM 1060 C C . LYS A 1 127 ? 25.234 10.617 -13.002 1.00 52.66 127 LYS A C 1
ATOM 1062 O O . LYS A 1 127 ? 24.901 11.789 -12.892 1.00 52.66 127 LYS A O 1
ATOM 1067 N N . GLY A 1 128 ? 24.392 9.632 -13.328 1.00 57.28 128 GLY A N 1
ATOM 1068 C CA . GLY A 1 128 ? 22.950 9.865 -13.395 1.00 57.28 128 GLY A CA 1
ATOM 1069 C C . GLY A 1 128 ? 22.511 10.507 -12.085 1.00 57.28 128 GLY A C 1
ATOM 1070 O O . GLY A 1 128 ? 22.905 10.043 -11.009 1.00 57.28 128 GLY A O 1
ATOM 1071 N N . GLN A 1 129 ? 21.823 11.638 -12.181 1.00 65.38 129 GLN A N 1
ATOM 1072 C CA . GLN A 1 129 ? 21.477 12.431 -11.018 1.00 65.38 129 GLN A CA 1
ATOM 1073 C C . GLN A 1 129 ? 20.148 11.914 -10.480 1.00 65.38 129 GLN A C 1
ATOM 1075 O O . GLN A 1 129 ? 19.094 12.173 -11.040 1.00 65.38 129 GLN A O 1
ATOM 1080 N N . LEU A 1 130 ? 20.204 11.144 -9.394 1.00 78.75 130 LEU A N 1
ATOM 1081 C CA . LEU A 1 130 ? 18.995 10.809 -8.652 1.00 78.75 130 LEU A CA 1
ATOM 1082 C C . LEU A 1 130 ? 18.497 12.067 -7.946 1.00 78.75 130 LEU A C 1
ATOM 1084 O O . LEU A 1 130 ? 19.213 12.605 -7.098 1.00 78.75 130 LEU A O 1
ATOM 1088 N N . SER A 1 131 ? 17.268 12.478 -8.245 1.00 81.31 131 SER A N 1
ATOM 1089 C CA . SER A 1 131 ? 16.577 13.512 -7.480 1.00 81.31 131 SER A CA 1
ATOM 1090 C C . SER A 1 131 ? 16.486 13.137 -6.000 1.00 81.31 131 SER A C 1
ATOM 1092 O O . SER A 1 131 ? 16.419 11.957 -5.624 1.00 81.31 131 SER A O 1
ATOM 1094 N N . ASP A 1 132 ? 16.518 14.158 -5.149 1.00 86.06 132 ASP A N 1
ATOM 1095 C CA . ASP A 1 132 ? 16.253 13.985 -3.729 1.00 86.06 132 ASP A CA 1
ATOM 1096 C C . ASP A 1 132 ? 14.768 13.714 -3.487 1.00 86.06 132 ASP A C 1
ATOM 1098 O O . ASP A 1 132 ? 13.902 14.106 -4.269 1.00 86.06 132 ASP A O 1
ATOM 1102 N N . ILE A 1 133 ? 14.479 13.010 -2.393 1.00 89.31 133 ILE A N 1
ATOM 1103 C CA . ILE A 1 133 ? 13.104 12.724 -1.990 1.00 89.31 133 ILE A CA 1
ATOM 1104 C C . ILE A 1 133 ? 12.490 14.032 -1.499 1.00 89.31 133 ILE A C 1
ATOM 1106 O O . ILE A 1 133 ? 12.989 14.642 -0.552 1.00 89.31 133 ILE A O 1
ATOM 1110 N N . PHE A 1 134 ? 11.400 14.445 -2.135 1.00 92.19 134 PHE A N 1
ATOM 1111 C CA . PHE A 1 134 ? 10.631 15.603 -1.717 1.00 92.19 134 PHE A CA 1
ATOM 1112 C C . PHE A 1 134 ? 9.485 15.160 -0.804 1.00 92.19 134 PHE A C 1
ATOM 1114 O O . PHE A 1 134 ? 8.610 14.411 -1.228 1.00 92.19 134 PHE A O 1
ATOM 1121 N N . ASN A 1 135 ? 9.502 15.605 0.453 1.00 93.06 135 ASN A N 1
ATOM 1122 C CA . ASN A 1 135 ? 8.496 15.236 1.448 1.00 93.06 135 ASN A CA 1
ATOM 1123 C C . ASN A 1 135 ? 7.384 16.297 1.539 1.00 93.06 135 ASN A C 1
ATOM 1125 O O . ASN A 1 135 ? 7.660 17.465 1.825 1.00 93.06 135 ASN A O 1
ATOM 1129 N N . LEU A 1 136 ? 6.130 15.882 1.349 1.00 94.00 136 LEU A N 1
ATOM 1130 C CA . LEU A 1 136 ? 4.945 16.716 1.547 1.00 94.00 136 LEU A CA 1
ATOM 1131 C C . LEU A 1 136 ? 4.440 16.561 2.983 1.00 94.00 136 LEU A C 1
ATOM 1133 O O . LEU A 1 136 ? 3.978 15.500 3.371 1.00 94.00 136 LEU A O 1
ATOM 1137 N N . ARG A 1 137 ? 4.512 17.635 3.773 1.00 93.81 137 ARG A N 1
ATOM 1138 C CA . ARG A 1 137 ? 4.238 17.570 5.223 1.00 93.81 137 ARG A CA 1
ATOM 1139 C C . ARG A 1 137 ? 2.895 18.135 5.646 1.00 93.81 137 ARG A C 1
ATOM 1141 O O . ARG A 1 137 ? 2.430 17.868 6.748 1.00 93.81 137 ARG A O 1
ATOM 1148 N N . GLN A 1 138 ? 2.312 18.997 4.825 1.00 95.50 138 GLN A N 1
ATOM 1149 C CA . GLN A 1 138 ? 1.090 19.697 5.183 1.00 95.50 138 GLN A CA 1
ATOM 1150 C C . GLN A 1 138 ? -0.111 18.815 4.847 1.00 95.50 138 GLN A C 1
ATOM 1152 O O . GLN A 1 138 ? -0.423 18.606 3.677 1.00 95.50 138 GLN A O 1
ATOM 1157 N N . ASN A 1 139 ? -0.804 18.342 5.876 1.00 94.25 139 ASN A N 1
ATOM 1158 C CA . ASN A 1 139 ? -2.057 17.626 5.728 1.00 94.25 139 ASN A CA 1
ATOM 1159 C C . ASN A 1 139 ? -3.217 18.635 5.656 1.00 94.25 139 ASN A C 1
ATOM 1161 O O . ASN A 1 139 ? -3.277 19.598 6.432 1.00 94.25 139 ASN A O 1
ATOM 1165 N N . PHE A 1 140 ? -4.118 18.421 4.697 1.00 94.69 140 PHE A N 1
ATOM 1166 C CA . PHE A 1 140 ? -5.285 19.272 4.435 1.00 94.69 140 PHE A CA 1
ATOM 1167 C C . PHE A 1 140 ? -6.620 18.548 4.651 1.00 94.69 140 PHE A C 1
ATOM 1169 O O . PHE A 1 140 ? -7.668 19.151 4.438 1.00 94.69 140 PHE A O 1
ATOM 1176 N N . ARG A 1 141 ? -6.593 17.267 5.038 1.00 92.69 141 ARG A N 1
ATOM 1177 C CA . ARG A 1 141 ? -7.789 16.425 5.196 1.00 92.69 141 ARG A CA 1
ATOM 1178 C C . ARG A 1 141 ? -8.050 16.082 6.659 1.00 92.69 141 ARG A C 1
ATOM 1180 O O . ARG A 1 141 ? -9.173 16.200 7.132 1.00 92.69 141 ARG A O 1
ATOM 1187 N N . THR A 1 142 ? -6.995 15.736 7.390 1.00 93.06 142 THR A N 1
ATOM 1188 C CA . THR A 1 142 ? -7.067 15.261 8.772 1.00 93.06 142 THR A CA 1
ATOM 1189 C C . THR A 1 142 ? -6.699 16.372 9.753 1.00 93.06 142 THR A C 1
ATOM 1191 O O . THR A 1 142 ? -5.751 17.132 9.533 1.00 93.06 142 THR A O 1
ATOM 1194 N N . HIS A 1 143 ? -7.429 16.478 10.865 1.00 94.44 143 HIS A N 1
ATOM 1195 C CA . HIS A 1 143 ? -7.138 17.467 11.903 1.00 94.44 143 HIS A CA 1
ATOM 1196 C C . HIS A 1 143 ? -5.957 17.066 12.799 1.00 94.44 143 HIS A C 1
ATOM 1198 O O . HIS A 1 143 ? -5.625 15.889 12.957 1.00 94.44 143 HIS A O 1
ATOM 1204 N N . ALA A 1 144 ? -5.343 18.062 13.441 1.00 94.94 144 ALA A N 1
ATOM 1205 C CA . ALA A 1 144 ? -4.115 17.900 14.220 1.00 94.94 144 ALA A CA 1
ATOM 1206 C C . ALA A 1 144 ? -4.218 16.840 15.336 1.00 94.94 144 ALA A C 1
ATOM 1208 O O . ALA A 1 144 ? -3.272 16.092 15.551 1.00 94.94 144 ALA A O 1
ATOM 1209 N N . GLY A 1 145 ? -5.364 16.734 16.020 1.00 95.00 145 GLY A N 1
ATOM 1210 C CA . GLY A 1 145 ? -5.594 15.714 17.052 1.00 95.00 145 GLY A CA 1
ATOM 1211 C C . GLY A 1 145 ? -5.375 14.264 16.589 1.00 95.00 145 GLY A C 1
ATOM 1212 O O . GLY A 1 145 ? -4.639 13.531 17.251 1.00 95.00 145 GLY A O 1
ATOM 1213 N N . VAL A 1 146 ? -5.940 13.858 15.440 1.00 94.75 146 VAL A N 1
ATOM 1214 C CA . VAL A 1 146 ? -5.711 12.511 14.878 1.00 94.75 146 VAL A CA 1
ATOM 1215 C C . VAL A 1 146 ? -4.267 12.356 14.410 1.00 94.75 146 VAL A C 1
ATOM 1217 O O . VAL A 1 146 ? -3.644 11.338 14.705 1.00 94.75 146 VAL A O 1
ATOM 1220 N N . LEU A 1 147 ? -3.709 13.366 13.734 1.00 94.50 147 LEU A N 1
ATOM 1221 C CA . LEU A 1 147 ? -2.330 13.301 13.238 1.00 94.50 147 LEU A CA 1
ATOM 1222 C C . LEU A 1 147 ? -1.307 13.152 14.361 1.00 94.50 147 LEU A C 1
ATOM 1224 O O . LEU A 1 147 ? -0.365 12.383 14.224 1.00 94.50 147 LEU A O 1
ATOM 1228 N N . ASN A 1 148 ? -1.508 13.822 15.495 1.00 94.81 148 ASN A N 1
ATOM 1229 C CA . ASN A 1 148 ? -0.626 13.689 16.652 1.00 94.81 148 ASN A CA 1
ATOM 1230 C C . ASN A 1 148 ? -0.634 12.257 17.209 1.00 94.81 148 ASN A C 1
ATOM 1232 O O . ASN A 1 148 ? 0.420 11.721 17.556 1.00 94.81 148 ASN A O 1
ATOM 1236 N N . LEU A 1 149 ? -1.810 11.616 17.269 1.00 94.06 149 LEU A N 1
ATOM 1237 C CA . LEU A 1 149 ? -1.904 10.210 17.661 1.00 94.06 149 LEU A CA 1
ATOM 1238 C C . LEU A 1 149 ? -1.224 9.304 16.627 1.00 94.06 149 LEU A C 1
ATOM 1240 O O . LEU A 1 149 ? -0.425 8.450 17.012 1.00 94.06 149 LEU A O 1
ATOM 1244 N N . ALA A 1 150 ? -1.491 9.509 15.335 1.00 93.69 150 ALA A N 1
ATOM 1245 C CA . ALA A 1 150 ? -0.853 8.754 14.260 1.00 93.69 150 ALA A CA 1
ATOM 1246 C C . ALA A 1 150 ? 0.678 8.873 14.338 1.00 93.69 150 ALA A C 1
ATOM 1248 O O . ALA A 1 150 ? 1.367 7.854 14.374 1.00 93.69 150 ALA A O 1
ATOM 1249 N N . GLN A 1 151 ? 1.208 10.088 14.504 1.00 94.69 151 GLN A N 1
ATOM 1250 C CA . GLN A 1 151 ? 2.641 10.339 14.651 1.00 94.69 151 GLN A CA 1
ATOM 1251 C C . GLN A 1 151 ? 3.239 9.580 15.841 1.00 94.69 151 GLN A C 1
ATOM 1253 O O . GLN A 1 151 ? 4.317 9.009 15.708 1.00 94.69 151 GLN A O 1
ATOM 1258 N N . SER A 1 152 ? 2.535 9.487 16.976 1.00 94.50 152 SER A N 1
ATOM 1259 C CA . SER A 1 152 ? 3.015 8.700 18.124 1.00 94.50 152 SER A CA 1
ATOM 1260 C C . SER A 1 152 ? 3.198 7.211 17.798 1.00 94.50 152 SER A C 1
ATOM 1262 O O . SER A 1 152 ? 4.128 6.574 18.296 1.00 94.50 152 SER A O 1
ATOM 1264 N N . VAL A 1 153 ? 2.350 6.652 16.925 1.00 92.31 153 VAL A N 1
ATOM 1265 C CA . VAL A 1 153 ? 2.470 5.269 16.444 1.00 92.31 153 VAL A CA 1
ATOM 1266 C C . VAL A 1 153 ? 3.621 5.156 15.444 1.00 92.31 153 VAL A C 1
ATOM 1268 O O . VAL A 1 153 ? 4.429 4.230 15.544 1.00 92.31 153 VAL A O 1
ATOM 1271 N N . ILE A 1 154 ? 3.750 6.119 14.527 1.00 92.56 154 ILE A N 1
ATOM 1272 C CA . ILE A 1 154 ? 4.864 6.187 13.574 1.00 92.56 154 ILE A CA 1
ATOM 1273 C C . ILE A 1 154 ? 6.215 6.285 14.296 1.00 92.56 154 ILE A C 1
ATOM 1275 O O . ILE A 1 154 ? 7.153 5.580 13.931 1.00 92.56 154 ILE A O 1
ATOM 1279 N N . ASP A 1 155 ? 6.318 7.052 15.379 1.00 93.88 155 ASP A N 1
ATOM 1280 C CA . ASP A 1 155 ? 7.544 7.160 16.178 1.00 93.88 155 ASP A CA 1
ATOM 1281 C C . ASP A 1 155 ? 7.959 5.809 16.787 1.00 93.88 155 ASP A C 1
ATOM 1283 O O . ASP A 1 155 ? 9.151 5.486 16.869 1.00 93.88 155 ASP A O 1
ATOM 1287 N N . LEU A 1 156 ? 6.988 4.975 17.182 1.00 93.38 156 LEU A N 1
ATOM 1288 C CA . LEU A 1 156 ? 7.256 3.603 17.618 1.00 93.38 156 LEU A CA 1
ATOM 1289 C C . LEU A 1 156 ? 7.762 2.749 16.450 1.00 93.38 156 LEU A C 1
ATOM 1291 O O . LEU A 1 156 ? 8.733 2.007 16.625 1.00 93.38 156 LEU A O 1
ATOM 1295 N N . LEU A 1 157 ? 7.179 2.890 15.254 1.00 90.56 157 LEU A N 1
ATOM 1296 C CA . LEU A 1 157 ? 7.674 2.210 14.054 1.00 90.56 157 LEU A CA 1
ATOM 1297 C C . LEU A 1 157 ? 9.116 2.623 13.735 1.00 90.56 157 LEU A C 1
ATOM 1299 O O . LEU A 1 157 ? 9.980 1.761 13.565 1.00 90.56 157 LEU A O 1
ATOM 1303 N N . TYR A 1 158 ? 9.422 3.919 13.775 1.00 91.19 158 TYR A N 1
ATOM 1304 C CA . TYR A 1 158 ? 10.776 4.448 13.606 1.00 91.19 158 TYR A CA 1
ATOM 1305 C C . TYR A 1 158 ? 11.739 3.977 14.691 1.00 91.19 158 TYR A C 1
ATOM 1307 O O . TYR A 1 158 ? 12.941 3.869 14.453 1.00 91.19 158 TYR A O 1
ATOM 1315 N N . ARG A 1 159 ? 11.268 3.689 15.904 1.00 91.06 159 ARG A N 1
ATOM 1316 C CA . ARG A 1 159 ? 12.131 3.188 16.977 1.00 91.06 159 ARG A CA 1
ATOM 1317 C C . ARG A 1 159 ? 12.445 1.705 16.821 1.00 91.06 159 ARG A C 1
ATOM 1319 O O . ARG A 1 159 ? 13.609 1.326 16.959 1.00 91.06 159 ARG A O 1
ATOM 1326 N N . PHE A 1 160 ? 11.432 0.883 16.565 1.00 90.06 160 PHE A N 1
ATOM 1327 C CA . PHE A 1 160 ? 11.552 -0.577 16.598 1.00 90.06 160 PHE A CA 1
ATOM 1328 C C . PHE A 1 160 ? 11.856 -1.202 15.230 1.00 90.06 160 PHE A C 1
ATOM 1330 O O . PHE A 1 160 ? 12.487 -2.256 15.179 1.00 90.06 160 PHE A O 1
ATOM 1337 N N . PHE A 1 161 ? 11.503 -0.534 14.129 1.00 86.81 161 PHE A N 1
ATOM 1338 C CA . PHE A 1 161 ? 11.590 -1.065 12.764 1.00 86.81 161 PHE A CA 1
ATOM 1339 C C . PHE A 1 161 ? 12.381 -0.154 11.810 1.00 86.81 161 PHE A C 1
ATOM 1341 O O . PHE A 1 161 ? 12.067 -0.044 10.631 1.00 86.81 161 PHE A O 1
ATOM 1348 N N . ARG A 1 162 ? 13.473 0.459 12.290 1.00 84.81 162 ARG A N 1
ATOM 1349 C CA . ARG A 1 162 ? 14.330 1.406 11.528 1.00 84.81 162 ARG A CA 1
ATOM 1350 C C . ARG A 1 162 ? 14.779 0.954 10.139 1.00 84.81 162 ARG A C 1
ATOM 1352 O O . ARG A 1 162 ? 15.115 1.785 9.310 1.00 84.81 162 ARG A O 1
ATOM 1359 N N . GLN A 1 163 ? 14.901 -0.351 9.916 1.00 83.56 163 GLN A N 1
ATOM 1360 C CA . GLN A 1 163 ? 15.362 -0.893 8.633 1.00 83.56 163 GLN A CA 1
ATOM 1361 C C . GLN A 1 163 ? 14.216 -1.172 7.655 1.00 83.56 163 GLN A C 1
ATOM 1363 O O . GLN A 1 163 ? 14.495 -1.518 6.507 1.00 83.56 163 GLN A O 1
ATOM 1368 N N . SER A 1 164 ? 12.970 -1.054 8.121 1.00 82.62 164 SER A N 1
ATOM 1369 C CA . SER A 1 164 ? 11.751 -1.384 7.384 1.00 82.62 164 SER A CA 1
ATOM 1370 C C . SER A 1 164 ? 11.021 -0.161 6.835 1.00 82.62 164 SER A C 1
ATOM 1372 O O . SER A 1 164 ? 10.262 -0.300 5.893 1.00 82.62 164 SER A O 1
ATOM 1374 N N . ILE A 1 165 ? 11.265 1.025 7.393 1.00 87.00 165 ILE A N 1
ATOM 1375 C CA . ILE A 1 165 ? 10.550 2.259 7.056 1.00 87.00 165 ILE A CA 1
ATOM 1376 C C . ILE A 1 165 ? 11.542 3.413 6.876 1.00 87.00 165 ILE A C 1
ATOM 1378 O O . ILE A 1 165 ? 12.558 3.475 7.575 1.00 87.00 165 ILE A O 1
ATOM 1382 N N . ASP A 1 166 ? 11.264 4.314 5.938 1.00 88.81 166 ASP A N 1
ATOM 1383 C CA . ASP A 1 166 ? 12.004 5.564 5.798 1.00 88.81 166 ASP A CA 1
ATOM 1384 C C . ASP A 1 166 ? 11.550 6.563 6.862 1.00 88.81 166 ASP A C 1
ATOM 1386 O O . ASP A 1 166 ? 10.359 6.730 7.112 1.00 88.81 166 ASP A O 1
ATOM 1390 N N . VAL A 1 167 ? 12.508 7.236 7.500 1.00 88.69 167 VAL A N 1
ATOM 1391 C CA . VAL A 1 167 ? 12.202 8.260 8.503 1.00 88.69 167 VAL A CA 1
ATOM 1392 C C . VAL A 1 167 ? 11.884 9.564 7.784 1.00 88.69 167 VAL A C 1
ATOM 1394 O O . VAL A 1 167 ? 12.785 10.224 7.264 1.00 88.69 167 VAL A O 1
ATOM 1397 N N . LEU A 1 168 ? 10.603 9.918 7.763 1.00 88.69 168 LEU A N 1
ATOM 1398 C CA . LEU A 1 168 ? 10.092 11.165 7.204 1.00 88.69 168 LEU A CA 1
ATOM 1399 C C . LEU A 1 168 ? 9.822 12.187 8.310 1.00 88.69 168 LEU A C 1
ATOM 1401 O O . LEU A 1 168 ? 9.602 11.835 9.473 1.00 88.69 168 LEU A O 1
ATOM 1405 N N . GLU A 1 169 ? 9.857 13.468 7.945 1.00 90.31 169 GLU A N 1
ATOM 1406 C CA . GLU A 1 169 ? 9.486 14.536 8.873 1.00 90.31 169 GLU A CA 1
ATOM 1407 C C . GLU A 1 169 ? 7.993 14.440 9.225 1.00 90.31 169 GLU A C 1
ATOM 1409 O O . GLU A 1 169 ? 7.197 14.181 8.321 1.00 90.31 169 GLU A O 1
ATOM 1414 N N . PRO A 1 170 ? 7.603 14.702 10.488 1.00 92.00 170 PRO A N 1
ATOM 1415 C CA . PRO A 1 170 ? 6.207 14.649 10.903 1.00 92.00 170 PRO A CA 1
ATOM 1416 C C . PRO A 1 170 ? 5.292 15.543 10.065 1.00 92.00 170 PRO A C 1
ATOM 1418 O O . PRO A 1 170 ? 5.659 16.682 9.722 1.00 92.00 170 PRO A O 1
ATOM 1421 N N . GLU A 1 171 ? 4.091 15.029 9.807 1.00 93.19 171 GLU A N 1
ATOM 1422 C CA . GLU A 1 171 ? 3.003 15.781 9.193 1.00 93.19 171 GLU A CA 1
ATOM 1423 C C . GLU A 1 171 ? 2.461 16.858 10.138 1.00 93.19 171 GLU A C 1
ATOM 1425 O O . GLU A 1 171 ? 2.452 16.718 11.363 1.00 93.19 171 GLU A O 1
ATOM 1430 N N . THR A 1 172 ? 1.966 17.944 9.554 1.00 93.69 172 THR A N 1
ATOM 1431 C CA . THR A 1 172 ? 1.322 19.048 10.269 1.00 93.69 172 THR A CA 1
ATOM 1432 C C . THR A 1 172 ? -0.017 19.374 9.630 1.00 93.69 172 THR A C 1
ATOM 1434 O O . THR A 1 172 ? -0.131 19.378 8.409 1.00 93.69 172 THR A O 1
ATOM 1437 N N . SER A 1 173 ? -1.020 19.726 10.435 1.00 95.25 173 SER A N 1
ATOM 1438 C CA . SER A 1 173 ? -2.325 20.180 9.943 1.00 95.25 173 SER A CA 1
ATOM 1439 C C . SER A 1 173 ? -2.669 21.561 10.481 1.00 95.25 173 SER A C 1
ATOM 1441 O O . SER A 1 173 ? -2.375 21.885 11.630 1.00 95.25 173 SER A O 1
ATOM 1443 N N . LEU A 1 174 ? -3.296 22.371 9.627 1.00 93.75 174 LEU A N 1
ATOM 1444 C CA . LEU A 1 174 ? -3.887 23.658 10.006 1.00 93.75 174 LEU A CA 1
ATOM 1445 C C . LEU A 1 174 ? -5.319 23.498 10.538 1.00 93.75 174 LEU A C 1
ATOM 1447 O O . LEU A 1 174 ? -5.885 24.452 11.068 1.00 93.75 174 LEU A O 1
ATOM 1451 N N . ILE A 1 175 ? -5.909 22.308 10.397 1.00 93.94 175 ILE A N 1
ATOM 1452 C CA . ILE A 1 175 ? -7.247 22.000 10.892 1.00 93.94 175 ILE A CA 1
ATOM 1453 C C . ILE A 1 175 ? -7.119 21.607 12.364 1.00 93.94 175 ILE A C 1
ATOM 1455 O O . ILE A 1 175 ? -6.475 20.613 12.713 1.00 93.94 175 ILE A O 1
ATOM 1459 N N . TYR A 1 176 ? -7.733 22.398 13.239 1.00 92.81 176 TYR A N 1
ATOM 1460 C CA . TYR A 1 176 ? -7.819 22.077 14.658 1.00 92.81 176 TYR A CA 1
ATOM 1461 C C . TYR A 1 176 ? -8.867 20.985 14.900 1.00 92.81 176 TYR A C 1
ATOM 1463 O O . TYR A 1 176 ? -9.941 21.010 14.305 1.00 92.81 176 TYR A O 1
ATOM 1471 N N . GLY A 1 177 ? -8.568 20.053 15.801 1.00 90.62 177 GLY A N 1
ATOM 1472 C CA . GLY A 1 177 ? -9.517 19.045 16.266 1.00 90.62 177 GLY A CA 1
ATOM 1473 C C . GLY A 1 177 ? -8.976 18.301 17.481 1.00 90.62 177 GLY A C 1
ATOM 1474 O O . GLY A 1 177 ? -7.762 18.286 17.711 1.00 90.62 177 GLY A O 1
ATOM 1475 N N . GLU A 1 178 ? -9.885 17.730 18.267 1.00 90.44 178 GLU A N 1
ATOM 1476 C CA . GLU A 1 178 ? -9.582 17.101 19.555 1.00 90.44 178 GLU A CA 1
ATOM 1477 C C . GLU A 1 178 ? -8.813 15.783 19.403 1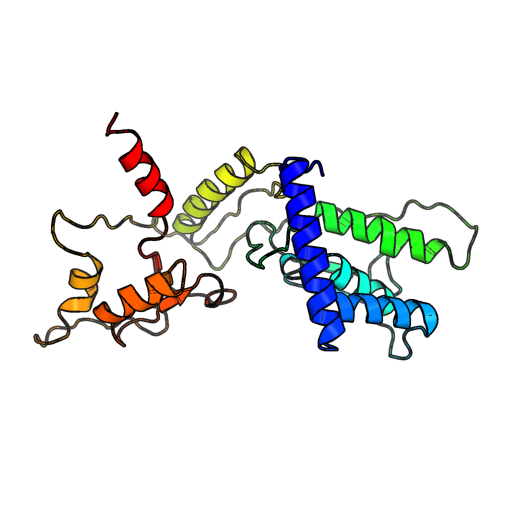.00 90.44 178 GLU A C 1
ATOM 1479 O O . GLU A 1 178 ? -8.761 15.183 18.332 1.00 90.44 178 GLU A O 1
ATOM 1484 N N . ALA A 1 179 ? -8.166 15.329 20.476 1.00 91.44 179 ALA A N 1
ATOM 1485 C CA . ALA A 1 179 ? -7.506 14.029 20.463 1.00 91.44 179 ALA A CA 1
ATOM 1486 C C . ALA A 1 179 ? -8.551 12.893 20.428 1.00 91.44 179 ALA A C 1
ATOM 1488 O O . ALA A 1 179 ? -9.585 13.013 21.090 1.00 91.44 179 ALA A O 1
ATOM 1489 N N . PRO A 1 180 ? -8.284 11.780 19.719 1.00 91.81 180 PRO A N 1
ATOM 1490 C CA . PRO A 1 180 ? -9.155 10.609 19.753 1.00 91.81 180 PRO A CA 1
ATOM 1491 C C . PRO A 1 180 ? -9.376 10.088 21.178 1.00 91.81 180 PRO A C 1
ATOM 1493 O O . PRO A 1 180 ? -8.457 10.088 22.001 1.00 91.81 180 PRO A O 1
ATOM 1496 N N . ILE A 1 181 ? -10.593 9.621 21.456 1.00 90.44 181 ILE A N 1
ATOM 1497 C CA . ILE A 1 181 ? -11.020 9.164 22.783 1.00 90.44 181 ILE A CA 1
ATOM 1498 C C . ILE A 1 181 ? -10.954 7.635 22.846 1.00 90.44 181 ILE A C 1
ATOM 1500 O O . ILE A 1 181 ? -11.414 6.946 21.936 1.00 90.44 181 ILE A O 1
ATOM 1504 N N . LEU A 1 182 ? -10.412 7.100 23.943 1.00 87.75 182 LEU A N 1
ATOM 1505 C CA . LEU A 1 182 ? -10.482 5.674 24.251 1.00 87.75 182 LEU A CA 1
ATOM 1506 C C . LEU A 1 182 ? -11.782 5.377 25.006 1.00 87.75 182 LEU A C 1
ATOM 1508 O O . LEU A 1 182 ? -12.019 5.930 26.078 1.00 87.75 182 LEU A O 1
ATOM 1512 N N . LEU A 1 183 ? -12.607 4.490 24.451 1.00 83.88 183 LEU A N 1
ATOM 1513 C CA . LEU A 1 183 ? -13.813 3.994 25.108 1.00 83.88 183 LEU A CA 1
ATOM 1514 C C . LEU A 1 183 ? -13.482 2.692 25.841 1.00 83.88 183 LEU A C 1
ATOM 1516 O O . LEU A 1 183 ? -13.287 1.652 25.211 1.00 83.88 183 LEU A O 1
ATOM 1520 N N . GLU A 1 184 ? -13.406 2.750 27.167 1.00 74.38 184 GLU A N 1
ATOM 1521 C CA . GLU A 1 184 ? -13.236 1.563 28.006 1.00 74.38 184 GLU A CA 1
ATOM 1522 C C . GLU A 1 184 ? -14.617 0.980 28.354 1.00 74.38 184 GLU A C 1
ATOM 1524 O O . GLU A 1 184 ? -15.475 1.715 28.853 1.00 74.38 184 GLU A O 1
ATOM 1529 N N . PRO A 1 185 ? -14.878 -0.314 28.085 1.00 66.44 185 PRO A N 1
ATOM 1530 C CA . PRO A 1 185 ? -16.123 -0.941 28.509 1.00 66.44 185 PRO A CA 1
ATOM 1531 C C . PRO A 1 185 ? -16.184 -0.995 30.042 1.00 66.44 185 PRO A C 1
ATOM 1533 O O . PRO A 1 185 ? -15.188 -1.290 30.705 1.00 66.44 185 PRO A O 1
ATOM 1536 N N . GLY A 1 186 ? -17.359 -0.722 30.614 1.00 65.25 186 GLY A N 1
ATOM 1537 C CA . GLY A 1 186 ? -17.612 -0.983 32.033 1.00 65.25 186 GLY A CA 1
ATOM 1538 C C . GLY A 1 186 ? -17.570 -2.486 32.338 1.00 65.25 186 GLY A C 1
ATOM 1539 O O . GLY A 1 186 ? -17.637 -3.303 31.424 1.00 65.25 186 GLY A O 1
ATOM 1540 N N . ASN A 1 187 ? -17.497 -2.851 33.626 1.00 59.59 187 ASN A N 1
ATOM 1541 C CA . ASN A 1 187 ? -17.254 -4.229 34.088 1.00 59.59 187 ASN A CA 1
ATOM 1542 C C . ASN A 1 187 ? -18.140 -5.328 33.461 1.00 59.59 187 ASN A C 1
ATOM 1544 O O . ASN A 1 187 ? -17.684 -6.463 33.435 1.00 59.59 187 ASN A O 1
ATOM 1548 N N . ASP A 1 188 ? -19.342 -5.023 32.951 1.00 56.72 188 ASP A N 1
ATOM 1549 C CA . ASP A 1 188 ? -20.264 -6.018 32.372 1.00 56.72 188 ASP A CA 1
ATOM 1550 C C . ASP A 1 188 ? -21.011 -5.547 31.099 1.00 56.72 188 ASP A C 1
ATOM 1552 O O . ASP A 1 188 ? -21.925 -6.229 30.633 1.00 56.72 188 ASP A O 1
ATOM 1556 N N . GLU A 1 189 ? -20.645 -4.407 30.494 1.00 60.31 189 GLU A N 1
ATOM 1557 C CA . GLU A 1 189 ? -21.335 -3.891 29.298 1.00 60.31 189 GLU A CA 1
ATOM 1558 C C . GLU A 1 189 ? -20.374 -3.665 28.127 1.00 60.31 189 GLU A C 1
ATOM 1560 O O . GLU A 1 189 ? -19.417 -2.893 28.206 1.00 60.31 189 GLU A O 1
ATOM 1565 N N . ASN A 1 190 ? -20.659 -4.317 26.996 1.00 66.38 190 ASN A N 1
ATOM 1566 C CA . ASN A 1 190 ? -19.998 -4.005 25.735 1.00 66.38 190 ASN A CA 1
ATOM 1567 C C . ASN A 1 190 ? -20.445 -2.602 25.298 1.00 66.38 190 ASN A C 1
ATOM 1569 O O . ASN A 1 190 ? -21.613 -2.411 24.964 1.00 66.38 190 ASN A O 1
ATOM 1573 N N . ALA A 1 191 ? -19.522 -1.637 25.268 1.00 72.31 191 ALA A N 1
ATOM 1574 C CA . ALA A 1 191 ? -19.807 -0.252 24.881 1.00 72.31 191 ALA A CA 1
ATOM 1575 C C . ALA 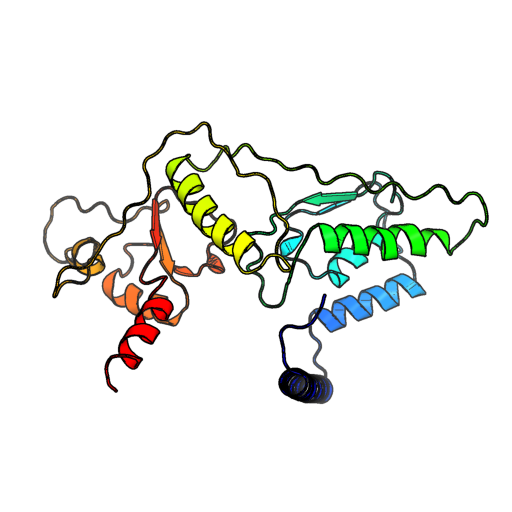A 1 191 ? -20.516 -0.149 23.514 1.00 72.31 191 ALA A C 1
ATOM 1577 O O . ALA A 1 191 ? -21.342 0.737 23.308 1.00 72.31 191 ALA A O 1
ATOM 1578 N N . ILE A 1 192 ? -20.266 -1.097 22.602 1.00 75.00 192 ILE A N 1
ATOM 1579 C CA . ILE A 1 192 ? -20.967 -1.198 21.314 1.00 75.00 192 ILE A CA 1
ATOM 1580 C C . ILE A 1 192 ? -22.463 -1.475 21.505 1.00 75.00 192 ILE A C 1
ATOM 1582 O O . ILE A 1 192 ? -23.283 -0.909 20.791 1.00 75.00 192 ILE A O 1
ATOM 1586 N N . VAL A 1 193 ? -22.853 -2.301 22.477 1.00 68.81 193 VAL A N 1
ATOM 1587 C CA . VAL A 1 193 ? -24.267 -2.566 22.791 1.00 68.81 193 VAL A CA 1
ATOM 1588 C C . VAL A 1 193 ? -24.926 -1.327 23.394 1.00 68.81 193 VAL A C 1
ATOM 1590 O O . VAL A 1 193 ? -26.073 -1.038 23.076 1.00 68.81 193 VAL A O 1
ATOM 1593 N N . THR A 1 194 ? -24.214 -0.537 24.193 1.00 69.94 194 THR A N 1
ATOM 1594 C CA . THR A 1 194 ? -24.749 0.735 24.700 1.00 69.94 194 THR A CA 1
ATOM 1595 C C . THR A 1 194 ? -24.960 1.749 23.566 1.00 69.94 194 THR A C 1
ATOM 1597 O O . THR A 1 194 ? -25.963 2.460 23.562 1.00 69.94 194 THR A O 1
ATOM 1600 N N . ILE A 1 195 ? -24.055 1.784 22.580 1.00 72.88 195 ILE A N 1
ATOM 1601 C CA . ILE A 1 195 ? -24.126 2.703 21.430 1.00 72.88 195 ILE A CA 1
ATOM 1602 C C . ILE A 1 195 ? -25.183 2.254 20.398 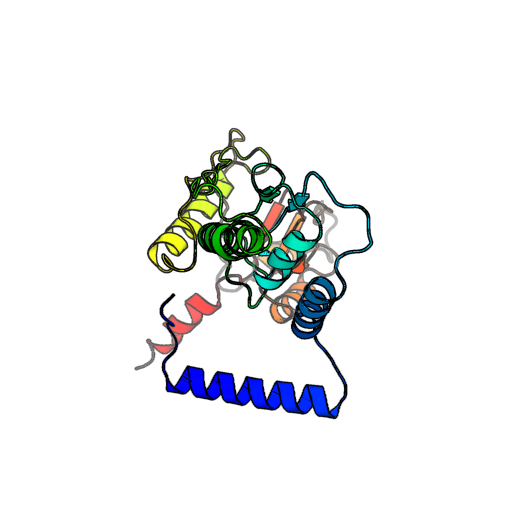1.00 72.88 195 ILE A C 1
ATOM 1604 O O . ILE A 1 195 ? -25.922 3.091 19.886 1.00 72.88 195 ILE A O 1
ATOM 1608 N N . PHE A 1 196 ? -25.294 0.949 20.111 1.00 70.62 196 PHE A N 1
ATOM 1609 C CA . PHE A 1 196 ? -26.101 0.412 18.997 1.00 70.62 196 PHE A CA 1
ATOM 1610 C C . PHE A 1 196 ? -27.251 -0.535 19.412 1.00 70.62 196 PHE A C 1
ATOM 1612 O O . PHE A 1 196 ? -28.215 -0.731 18.668 1.00 70.62 196 PHE A O 1
ATOM 1619 N N . GLY A 1 197 ? -27.202 -1.122 20.608 1.00 57.53 197 GLY A N 1
ATOM 1620 C CA . GLY A 1 197 ? -28.098 -2.200 21.053 1.00 57.53 197 GLY A CA 1
ATOM 1621 C C . GLY A 1 197 ? -29.519 -1.775 21.448 1.00 57.53 197 GLY A C 1
ATOM 1622 O O . GLY A 1 197 ? -30.422 -2.608 21.446 1.00 57.53 197 GLY A O 1
ATOM 1623 N N . ASN A 1 198 ? -29.770 -0.490 21.723 1.00 52.88 198 ASN A N 1
ATOM 1624 C CA . ASN A 1 198 ? -31.090 0.005 22.160 1.00 52.88 198 ASN A CA 1
ATOM 1625 C C . ASN A 1 198 ? -32.046 0.423 21.027 1.00 52.88 198 ASN A C 1
ATOM 1627 O O . ASN A 1 198 ? -33.139 0.932 21.279 1.00 52.88 198 ASN A O 1
ATOM 1631 N N . SER A 1 199 ? -31.689 0.174 19.769 1.00 51.50 199 SER A N 1
ATOM 1632 C CA . SER A 1 199 ? -32.490 0.581 18.603 1.00 51.50 199 SER A CA 1
ATOM 1633 C C . SER A 1 199 ? -33.800 -0.201 18.401 1.00 51.50 199 SER A C 1
ATOM 1635 O O . SER A 1 199 ? -34.591 0.134 17.520 1.00 51.50 199 SER A O 1
ATOM 1637 N N . GLY A 1 200 ? -34.058 -1.232 19.212 1.00 46.78 200 GLY A N 1
ATOM 1638 C CA . GLY A 1 200 ? -35.225 -2.099 19.069 1.00 46.78 200 GLY A CA 1
ATOM 1639 C C . GLY A 1 200 ? -36.530 -1.604 19.704 1.00 46.78 200 GLY A C 1
ATOM 1640 O O . GLY A 1 200 ? -37.559 -2.197 19.395 1.00 46.78 200 GLY A O 1
ATOM 1641 N N . ASN A 1 201 ? -36.544 -0.595 20.597 1.00 41.41 201 ASN A N 1
ATOM 1642 C CA . ASN A 1 201 ? -37.782 -0.347 21.365 1.00 41.41 201 ASN A CA 1
ATOM 1643 C C . ASN A 1 201 ? -38.082 1.050 21.946 1.00 41.41 201 ASN A C 1
ATOM 1645 O O . ASN A 1 201 ? -39.023 1.157 22.730 1.00 41.41 201 ASN A O 1
ATOM 1649 N N . VAL A 1 202 ? -37.385 2.137 21.593 1.00 40.38 202 VAL A N 1
ATOM 1650 C CA . VAL A 1 202 ? -37.780 3.476 22.085 1.00 40.38 202 VAL A CA 1
ATOM 1651 C C . VAL A 1 202 ? -37.642 4.532 20.992 1.00 40.38 202 VAL A C 1
ATOM 1653 O O . VAL A 1 202 ? -36.555 4.789 20.487 1.00 40.38 202 VAL A O 1
ATOM 1656 N N . GLY A 1 203 ? -38.765 5.165 20.645 1.00 39.03 203 GLY A N 1
ATOM 1657 C CA . GLY A 1 203 ? -38.850 6.316 19.746 1.00 39.03 203 GLY A CA 1
ATOM 1658 C C . GLY A 1 203 ? -38.234 7.584 20.341 1.00 39.03 203 GLY A C 1
ATOM 1659 O O . GLY A 1 203 ? -38.950 8.527 20.666 1.00 39.03 203 GLY A O 1
ATOM 1660 N N . GLY A 1 204 ? -36.909 7.608 20.471 1.00 35.84 204 GLY A N 1
ATOM 1661 C CA . GLY A 1 204 ? -36.123 8.792 20.800 1.00 35.84 204 GLY A CA 1
ATOM 1662 C C . GLY A 1 204 ? -34.845 8.812 19.968 1.00 35.84 204 GLY A C 1
ATOM 1663 O O . GLY A 1 204 ? -33.971 7.997 20.209 1.00 35.84 204 GLY A O 1
ATOM 1664 N N . ASN A 1 205 ? -34.786 9.706 18.974 1.00 39.44 205 ASN A N 1
ATOM 1665 C CA . ASN A 1 205 ? -33.631 10.143 18.168 1.00 39.44 205 ASN A CA 1
ATOM 1666 C C . ASN A 1 205 ? -32.268 9.453 18.422 1.00 39.44 205 ASN A C 1
ATOM 1668 O O . ASN A 1 205 ? -31.323 10.103 18.865 1.00 39.44 205 ASN A O 1
ATOM 1672 N N . ILE A 1 206 ? -32.122 8.173 18.072 1.00 44.56 206 ILE A N 1
ATOM 1673 C CA . ILE A 1 206 ? -30.800 7.581 17.838 1.00 44.56 206 ILE A CA 1
ATOM 1674 C C . ILE A 1 206 ? -30.509 7.805 16.358 1.00 44.56 206 ILE A C 1
ATOM 1676 O O . ILE A 1 206 ? -31.109 7.174 15.487 1.00 44.56 206 ILE A O 1
ATOM 1680 N N . VAL A 1 207 ? -29.650 8.784 16.084 1.00 45.62 207 VAL A N 1
ATOM 1681 C CA . VAL A 1 207 ? -29.109 9.045 14.750 1.00 45.62 207 VAL A CA 1
ATOM 1682 C C . VAL A 1 207 ? -28.281 7.814 14.387 1.00 45.62 207 VAL A C 1
ATOM 1684 O O . VAL A 1 207 ? -27.236 7.582 14.985 1.00 45.62 207 VAL A O 1
ATOM 1687 N N . GLY A 1 208 ? -28.797 6.963 13.496 1.00 49.88 208 GLY A N 1
ATOM 1688 C CA . GLY A 1 208 ? -28.032 5.826 12.980 1.00 49.88 208 GLY A CA 1
ATOM 1689 C C . GLY A 1 208 ? -26.713 6.305 12.375 1.00 49.88 208 GLY A C 1
ATOM 1690 O O . GLY A 1 208 ? -26.637 7.455 11.931 1.00 49.88 208 GLY A O 1
ATOM 1691 N N . PHE A 1 209 ? -25.692 5.442 12.355 1.00 59.34 209 PHE A N 1
ATOM 1692 C CA . PHE A 1 209 ? -24.426 5.813 11.733 1.00 59.34 209 PHE A CA 1
ATOM 1693 C C . PHE A 1 209 ? -24.688 6.154 10.262 1.00 59.34 209 PHE A C 1
ATOM 1695 O O . PHE A 1 209 ? -25.236 5.352 9.501 1.00 59.34 209 PHE A O 1
ATOM 1702 N N . GLY A 1 210 ? -24.382 7.394 9.884 1.00 58.97 210 GLY A N 1
ATOM 1703 C CA . GLY A 1 210 ? -24.533 7.862 8.511 1.00 58.97 210 GLY A CA 1
ATOM 1704 C C . GLY A 1 210 ? -23.506 7.209 7.584 1.00 58.97 210 GLY A C 1
ATOM 1705 O O . GLY A 1 210 ? -22.594 6.518 8.028 1.00 58.97 210 GLY A O 1
ATOM 1706 N N . ALA A 1 211 ? -23.600 7.484 6.281 1.00 62.94 211 ALA A N 1
ATOM 1707 C CA . ALA A 1 211 ? -22.608 7.016 5.303 1.00 62.94 211 ALA A CA 1
ATOM 1708 C C . ALA A 1 211 ? -21.183 7.561 5.555 1.00 62.94 211 ALA A C 1
ATOM 1710 O O . ALA A 1 211 ? -20.224 7.067 4.974 1.00 62.94 211 ALA A O 1
ATOM 1711 N N . GLU A 1 212 ? -21.055 8.571 6.417 1.00 77.56 212 GLU A N 1
ATOM 1712 C CA . GLU A 1 212 ? -19.802 9.252 6.759 1.00 77.56 212 GLU A CA 1
ATOM 1713 C C . GLU A 1 212 ? -19.128 8.679 8.016 1.00 77.56 212 GLU A C 1
ATOM 1715 O O . GLU A 1 212 ? -18.102 9.204 8.445 1.00 77.56 212 GLU A O 1
ATOM 1720 N N . GLN A 1 213 ? -19.688 7.616 8.605 1.00 84.94 213 GLN A N 1
ATOM 1721 C CA . GLN A 1 213 ? -19.187 7.007 9.832 1.00 84.94 213 GLN A CA 1
ATOM 1722 C C . GLN A 1 213 ? -18.891 5.518 9.622 1.00 84.94 213 GLN A C 1
ATOM 1724 O O . GLN A 1 213 ? -19.688 4.789 9.026 1.00 84.94 213 GLN A O 1
ATOM 1729 N N . VAL A 1 214 ? -17.755 5.045 10.138 1.00 91.19 214 VAL A N 1
ATOM 1730 C CA . VAL A 1 214 ? -17.298 3.663 9.931 1.00 91.19 214 VAL A CA 1
ATOM 1731 C C . VAL A 1 214 ? -16.788 3.027 11.218 1.00 91.19 214 VAL A C 1
ATOM 1733 O O . VAL A 1 214 ? -16.166 3.675 12.060 1.00 91.19 214 VAL A O 1
ATOM 1736 N N . ILE A 1 215 ? -17.012 1.722 11.346 1.00 91.94 215 ILE A N 1
ATOM 1737 C CA . ILE A 1 215 ? -16.354 0.874 12.333 1.00 91.94 215 ILE A CA 1
ATOM 1738 C C . ILE A 1 215 ? -15.261 0.081 11.623 1.00 91.94 215 ILE A C 1
ATOM 1740 O O . ILE A 1 215 ? -15.533 -0.710 10.719 1.00 91.94 215 ILE A O 1
ATOM 1744 N N . LEU A 1 216 ? -14.020 0.278 12.047 1.00 93.81 216 LEU A N 1
ATOM 1745 C CA . LEU A 1 216 ? -12.872 -0.444 11.525 1.00 93.81 216 LEU A CA 1
ATOM 1746 C C . LEU A 1 216 ? -12.511 -1.610 12.440 1.00 93.81 216 LEU A C 1
ATOM 1748 O O . LEU A 1 216 ? -12.341 -1.456 13.654 1.00 93.81 216 LEU A O 1
ATOM 1752 N N . VAL A 1 217 ? -12.366 -2.782 11.830 1.00 92.75 217 VAL A N 1
ATOM 1753 C CA . VAL A 1 217 ? -11.981 -4.030 12.493 1.00 92.75 217 VAL A CA 1
ATOM 1754 C C . VAL A 1 217 ? -10.698 -4.593 11.890 1.00 92.75 217 VAL A C 1
ATOM 1756 O O . VAL A 1 217 ? -10.317 -4.287 10.759 1.00 92.75 217 VAL A O 1
ATOM 1759 N N . ARG A 1 218 ? -9.996 -5.426 12.661 1.00 89.94 218 ARG A N 1
ATOM 1760 C CA . ARG A 1 218 ? -8.720 -6.012 12.230 1.00 89.94 218 ARG A CA 1
ATOM 1761 C C . ARG A 1 218 ? -8.896 -7.084 11.151 1.00 89.94 218 ARG A C 1
ATOM 1763 O O . ARG A 1 218 ? -8.072 -7.168 10.244 1.00 89.94 218 ARG A O 1
ATOM 1770 N N . ASP A 1 219 ? -9.931 -7.908 11.269 1.00 89.44 219 ASP A N 1
ATOM 1771 C CA . ASP A 1 219 ? -10.157 -9.070 10.414 1.00 89.44 219 ASP A CA 1
ATOM 1772 C C . ASP A 1 219 ? -11.648 -9.419 10.285 1.00 89.44 219 ASP A C 1
ATOM 1774 O O . ASP A 1 219 ? -12.518 -8.845 10.947 1.00 89.44 219 ASP A O 1
ATOM 1778 N N . ASP A 1 220 ? -11.932 -10.379 9.404 1.00 90.19 220 ASP A N 1
ATOM 1779 C CA . ASP A 1 220 ? -13.285 -10.856 9.128 1.00 90.19 220 ASP A CA 1
ATOM 1780 C C . ASP A 1 220 ? -13.947 -11.537 10.328 1.00 90.19 220 ASP A C 1
ATOM 1782 O O . ASP A 1 220 ? -15.171 -11.497 10.453 1.00 90.19 220 ASP A O 1
ATOM 1786 N N . CYS A 1 221 ? -13.165 -12.133 11.232 1.00 89.12 221 CYS A N 1
ATOM 1787 C CA . CYS A 1 221 ? -13.699 -12.750 12.442 1.00 89.12 221 CYS A CA 1
ATOM 1788 C C . CYS A 1 221 ? -14.306 -11.681 13.357 1.00 89.12 221 CYS A C 1
ATOM 1790 O O . CYS A 1 221 ? -15.473 -11.789 13.735 1.00 89.12 221 CYS A O 1
ATOM 1792 N N . ALA A 1 222 ? -13.555 -10.610 13.631 1.00 89.12 222 ALA A N 1
ATOM 1793 C CA . ALA A 1 222 ? -14.040 -9.467 14.399 1.00 89.12 222 ALA A CA 1
ATOM 1794 C C . ALA A 1 222 ? -15.216 -8.767 13.699 1.00 89.12 222 ALA A C 1
ATOM 1796 O O . ALA A 1 222 ? -16.164 -8.346 14.365 1.00 89.12 222 ALA A O 1
ATOM 1797 N N . ARG A 1 223 ? -15.202 -8.689 12.358 1.00 89.88 223 ARG A N 1
ATOM 1798 C CA . ARG A 1 223 ? -16.333 -8.169 11.572 1.00 89.88 223 ARG A CA 1
ATOM 1799 C C . ARG A 1 223 ? -17.611 -8.958 11.831 1.00 89.88 223 ARG A C 1
ATOM 1801 O O . ARG A 1 223 ? -18.651 -8.358 12.091 1.00 89.88 223 ARG A O 1
ATOM 1808 N N . MET A 1 224 ? -17.549 -10.286 11.748 1.00 87.88 224 MET A N 1
ATOM 1809 C CA . MET A 1 224 ? -18.713 -11.148 11.973 1.00 87.88 224 MET A CA 1
ATOM 1810 C C . MET A 1 224 ? -19.241 -11.025 13.404 1.00 87.88 224 MET A C 1
ATOM 1812 O O . MET A 1 224 ? -20.454 -10.947 13.594 1.00 87.88 224 MET A O 1
ATOM 1816 N N . GLU A 1 225 ? -18.344 -10.948 14.390 1.00 86.94 225 GLU A N 1
ATOM 1817 C CA . GLU A 1 225 ? -18.699 -10.758 15.799 1.00 86.94 225 GLU A CA 1
ATOM 1818 C C . GLU A 1 225 ? -19.474 -9.451 16.014 1.00 86.94 225 GLU A C 1
ATOM 1820 O O . GLU A 1 225 ? -20.578 -9.470 16.558 1.00 86.94 225 GLU A O 1
ATOM 1825 N N . ILE A 1 226 ? -18.942 -8.318 15.542 1.00 86.44 226 ILE A N 1
ATOM 1826 C CA . ILE A 1 226 ? -19.580 -7.015 15.767 1.00 86.44 226 ILE A CA 1
ATOM 1827 C C . ILE A 1 226 ? -20.845 -6.812 14.928 1.00 86.44 226 ILE A C 1
ATOM 1829 O O . ILE A 1 226 ? -21.786 -6.150 15.370 1.00 86.44 226 ILE A O 1
ATOM 1833 N N . SER A 1 227 ? -20.907 -7.421 13.740 1.00 84.81 227 SER A N 1
ATOM 1834 C CA . SER A 1 227 ? -22.073 -7.325 12.852 1.00 84.81 227 SER A CA 1
ATOM 1835 C C . SER A 1 227 ? -23.344 -7.875 13.505 1.00 84.81 227 SER A C 1
ATOM 1837 O O . SER A 1 227 ? -24.436 -7.395 13.206 1.00 84.81 227 SER A O 1
ATOM 1839 N N . ALA A 1 228 ? -23.217 -8.835 14.429 1.00 80.12 228 ALA A N 1
ATOM 1840 C CA . ALA A 1 228 ? -24.345 -9.359 15.197 1.00 80.12 228 ALA A CA 1
ATOM 1841 C C . ALA A 1 228 ? -24.963 -8.315 16.147 1.00 80.12 228 ALA A C 1
ATOM 1843 O O . ALA A 1 228 ? -26.168 -8.353 16.388 1.00 80.12 228 ALA A O 1
ATOM 1844 N N . TYR A 1 229 ? -24.160 -7.375 16.656 1.00 80.50 229 TYR A N 1
ATOM 1845 C CA . TYR A 1 229 ? -24.605 -6.331 17.585 1.00 80.50 229 TYR A CA 1
ATOM 1846 C C . TYR A 1 229 ? -25.058 -5.057 16.866 1.00 80.50 229 TYR A C 1
ATOM 1848 O O . TYR A 1 229 ? -26.059 -4.458 17.243 1.00 80.50 229 TYR A O 1
ATOM 1856 N N . VAL A 1 230 ? -24.327 -4.644 15.827 1.00 81.44 230 VAL A N 1
ATOM 1857 C CA . VAL A 1 230 ? -24.555 -3.376 15.109 1.00 81.44 230 VAL A CA 1
ATOM 1858 C C . VAL A 1 230 ? -25.619 -3.517 14.010 1.00 81.44 230 VAL A C 1
ATOM 1860 O O . VAL A 1 230 ? -26.307 -2.556 13.654 1.00 81.44 230 VAL A O 1
ATOM 1863 N N . GLY A 1 231 ? -25.795 -4.720 13.458 1.00 75.06 231 GLY A N 1
ATOM 1864 C CA . GLY A 1 231 ? -26.753 -4.974 12.386 1.00 75.06 231 GLY A CA 1
ATOM 1865 C C . GLY A 1 231 ? -26.484 -4.113 11.147 1.00 75.06 231 GLY A C 1
ATOM 1866 O O . GLY A 1 231 ? -25.362 -4.036 10.661 1.00 75.06 231 GLY A O 1
ATOM 1867 N N . LYS A 1 232 ? -27.527 -3.463 10.613 1.00 72.94 232 LYS A N 1
ATOM 1868 C CA . LYS A 1 232 ? -27.442 -2.593 9.419 1.00 72.94 232 LYS A CA 1
ATOM 1869 C C . LYS A 1 232 ? -27.215 -1.114 9.747 1.00 72.94 232 LYS A C 1
ATOM 1871 O O . LYS A 1 232 ? -27.454 -0.264 8.896 1.00 72.94 232 LYS A O 1
ATOM 1876 N N . GLN A 1 233 ? -26.861 -0.800 10.990 1.00 72.94 233 GLN A N 1
ATOM 1877 C CA . GLN A 1 233 ? -26.863 0.581 11.473 1.00 72.94 233 GLN A CA 1
ATOM 1878 C C . GLN A 1 233 ? -25.554 1.308 11.240 1.00 72.94 233 GLN A C 1
ATOM 1880 O O . GLN A 1 233 ? -25.587 2.529 11.250 1.00 72.94 233 GLN A O 1
ATOM 1885 N N . ALA A 1 234 ? -24.450 0.589 11.022 1.00 81.44 234 ALA A N 1
ATOM 1886 C CA . ALA A 1 234 ? -23.155 1.171 10.700 1.00 81.44 234 ALA A CA 1
ATOM 1887 C C . ALA A 1 234 ? -22.431 0.355 9.629 1.00 81.44 234 ALA A C 1
ATOM 1889 O O . ALA A 1 234 ? -22.654 -0.850 9.473 1.00 81.44 234 ALA A O 1
ATOM 1890 N N . LEU A 1 235 ? -21.531 1.025 8.916 1.00 88.56 235 LEU A N 1
ATOM 1891 C CA . LEU A 1 235 ? -20.610 0.395 7.985 1.00 88.56 235 LEU A CA 1
ATOM 1892 C C . LEU A 1 235 ? -19.444 -0.226 8.766 1.00 88.56 235 LEU A C 1
ATOM 1894 O O . LEU A 1 235 ? -18.782 0.470 9.532 1.00 88.56 235 LEU A O 1
ATOM 1898 N N . VAL A 1 236 ? -19.184 -1.522 8.570 1.00 91.69 236 VAL A N 1
ATOM 1899 C CA . VAL A 1 236 ? -18.066 -2.235 9.211 1.00 91.69 236 VAL A CA 1
ATOM 1900 C C . VAL A 1 236 ? -17.087 -2.710 8.143 1.00 91.69 236 VAL A C 1
ATOM 1902 O O . VAL A 1 236 ? -17.447 -3.548 7.315 1.00 91.69 236 VAL A O 1
ATOM 1905 N N . LEU A 1 237 ? -15.856 -2.198 8.173 1.00 93.06 237 LEU A N 1
ATOM 1906 C CA . LEU A 1 237 ? -14.810 -2.513 7.195 1.00 93.06 237 LEU A CA 1
ATOM 1907 C C . LEU A 1 237 ? -13.545 -3.029 7.879 1.00 93.06 237 LEU A C 1
ATOM 1909 O O . LEU A 1 237 ? -13.198 -2.623 8.989 1.00 93.06 237 LEU A O 1
ATOM 1913 N N . THR A 1 238 ? -12.822 -3.904 7.190 1.00 92.62 238 THR A N 1
ATOM 1914 C CA . THR A 1 238 ? -11.434 -4.213 7.543 1.00 92.62 238 THR A CA 1
ATOM 1915 C C . THR A 1 238 ? -10.496 -3.081 7.113 1.00 92.62 238 THR A C 1
ATOM 1917 O O . THR A 1 238 ? -10.835 -2.267 6.254 1.00 92.62 238 THR A O 1
ATOM 1920 N N . ILE A 1 239 ? -9.274 -3.058 7.656 1.00 91.12 239 ILE A N 1
ATOM 1921 C CA . ILE A 1 239 ? -8.245 -2.075 7.258 1.00 91.12 239 ILE A CA 1
ATOM 1922 C C . ILE A 1 239 ? -7.907 -2.142 5.763 1.00 91.12 239 ILE A C 1
ATOM 1924 O O . ILE A 1 239 ? -7.587 -1.131 5.148 1.00 91.12 239 ILE A O 1
ATOM 1928 N N . VAL A 1 240 ? -7.980 -3.332 5.165 1.00 89.56 240 VAL A N 1
ATOM 1929 C CA . VAL A 1 240 ? -7.712 -3.498 3.731 1.00 89.56 240 VAL A CA 1
ATOM 1930 C C . VAL A 1 240 ? -8.852 -2.907 2.903 1.00 89.56 240 VAL A C 1
ATOM 1932 O O . VAL A 1 240 ? -8.600 -2.210 1.927 1.00 89.56 240 VAL A O 1
ATOM 1935 N N . GLU A 1 241 ? -10.099 -3.149 3.307 1.00 91.69 241 GLU A N 1
ATOM 1936 C CA . GLU A 1 241 ? -11.284 -2.638 2.609 1.00 91.69 241 GLU A CA 1
ATOM 1937 C C . GLU A 1 241 ? -11.451 -1.120 2.759 1.00 91.69 241 GLU A C 1
ATOM 1939 O O . GLU A 1 241 ? -12.018 -0.486 1.874 1.00 91.69 241 GLU A O 1
ATOM 1944 N N . CYS A 1 242 ? -10.967 -0.524 3.855 1.00 92.06 242 CYS A N 1
ATOM 1945 C CA . CYS A 1 242 ? -11.053 0.921 4.061 1.00 92.06 242 CYS A CA 1
ATOM 1946 C C . CYS A 1 242 ? -9.958 1.716 3.336 1.00 92.06 242 CYS A C 1
ATOM 1948 O O . CYS A 1 242 ? -9.947 2.944 3.420 1.00 92.06 242 CYS A O 1
ATOM 1950 N N . LYS A 1 243 ? -9.018 1.051 2.650 1.00 89.81 243 LYS A N 1
ATOM 1951 C CA . LYS A 1 243 ? -7.933 1.738 1.947 1.00 89.81 243 LYS A CA 1
ATOM 1952 C C . LYS A 1 243 ? -8.493 2.681 0.879 1.00 89.81 243 LYS A C 1
ATOM 1954 O O . LYS A 1 243 ? -9.303 2.275 0.052 1.00 89.81 243 LYS A O 1
ATOM 1959 N N . GLY A 1 244 ? -8.023 3.928 0.885 1.00 88.19 244 GLY A N 1
ATOM 1960 C CA . GLY A 1 244 ? -8.451 4.954 -0.069 1.00 88.19 244 GLY A CA 1
ATOM 1961 C C . GLY A 1 244 ? -9.845 5.525 0.208 1.00 88.19 244 GLY A C 1
ATOM 1962 O O . GLY A 1 244 ? -10.343 6.308 -0.597 1.00 88.19 244 GLY A O 1
ATOM 1963 N N . LEU A 1 245 ? -10.474 5.148 1.327 1.00 91.69 245 LEU A N 1
ATOM 1964 C CA . LEU A 1 245 ? -11.733 5.723 1.791 1.00 91.69 245 LEU A CA 1
ATOM 1965 C C . LEU A 1 245 ? -11.484 6.696 2.943 1.00 91.69 245 LEU A C 1
ATOM 1967 O O . LEU A 1 245 ? -10.579 6.510 3.757 1.00 91.69 245 LEU A O 1
ATOM 1971 N N . GLU A 1 246 ? -12.331 7.716 3.027 1.00 91.12 246 GLU A N 1
ATOM 1972 C CA . GLU A 1 246 ? -12.279 8.746 4.060 1.00 91.12 246 GLU A CA 1
ATOM 1973 C C . GLU A 1 246 ? -13.648 8.871 4.730 1.00 91.12 246 GLU A C 1
ATOM 1975 O O . GLU A 1 246 ? -14.688 8.768 4.077 1.00 91.12 246 GLU A O 1
ATOM 1980 N N . PHE A 1 247 ? -13.635 9.086 6.043 1.00 91.25 247 PHE A N 1
ATOM 1981 C CA . PHE A 1 247 ? -14.826 9.155 6.885 1.00 91.25 247 PHE A CA 1
ATOM 1982 C C . PHE A 1 247 ? -14.678 10.310 7.876 1.00 91.25 247 PHE A C 1
ATOM 1984 O O . PHE A 1 247 ? -13.559 10.640 8.271 1.00 91.25 247 PHE A O 1
ATOM 1991 N N . GLN A 1 248 ? -15.795 10.918 8.276 1.00 87.75 248 GLN A N 1
ATOM 1992 C CA . GLN A 1 248 ? -15.790 11.975 9.291 1.00 87.75 248 GLN A CA 1
ATOM 1993 C C . GLN A 1 248 ? -15.548 11.391 10.683 1.00 87.75 248 GLN A C 1
ATOM 1995 O O . GLN A 1 248 ? -14.714 11.908 11.422 1.00 87.75 248 GLN A O 1
ATOM 2000 N N . ASP A 1 249 ? -16.219 10.277 10.999 1.00 88.25 249 ASP A N 1
ATOM 2001 C CA . ASP A 1 249 ? -16.064 9.576 12.273 1.00 88.25 249 ASP A CA 1
ATOM 2002 C C . ASP A 1 249 ? -15.606 8.130 12.055 1.00 88.25 249 ASP A C 1
ATOM 2004 O O . ASP A 1 249 ? -16.187 7.371 11.272 1.00 88.25 249 ASP A O 1
ATOM 2008 N N . VAL A 1 250 ? -14.569 7.726 12.791 1.00 91.62 250 VAL A N 1
ATOM 2009 C CA . VAL A 1 250 ? -13.981 6.384 12.718 1.00 91.62 250 VAL A CA 1
ATOM 2010 C C . VAL A 1 250 ? -13.936 5.766 14.110 1.00 91.62 250 VAL A C 1
ATOM 2012 O O . VAL A 1 250 ? -13.284 6.291 15.012 1.00 91.62 250 VAL A O 1
ATOM 2015 N N . LEU A 1 251 ? -14.577 4.609 14.276 1.00 91.38 251 LEU A N 1
ATOM 2016 C CA . LEU A 1 251 ? -14.501 3.802 15.491 1.00 91.38 251 LEU A CA 1
ATOM 2017 C C . LEU A 1 251 ? -13.598 2.587 15.264 1.00 91.38 251 LEU A C 1
ATOM 2019 O O . LEU A 1 251 ? -13.911 1.716 14.457 1.00 91.38 251 LEU A O 1
ATOM 2023 N N . LEU A 1 252 ? -12.497 2.486 16.007 1.00 91.81 252 LEU A N 1
ATOM 2024 C CA . LEU A 1 252 ? -11.632 1.303 15.993 1.00 91.81 252 LEU A CA 1
ATOM 2025 C C . LEU A 1 252 ? -12.133 0.277 17.018 1.00 91.81 252 LEU A C 1
ATOM 2027 O O . LEU A 1 252 ? -12.017 0.500 18.223 1.00 91.81 252 LEU A O 1
ATOM 2031 N N . TYR A 1 253 ? -12.661 -0.861 16.560 1.00 88.69 253 TYR A N 1
ATOM 2032 C CA . TYR A 1 253 ? -13.179 -1.903 17.453 1.00 88.69 253 TYR A CA 1
ATOM 2033 C C . TYR A 1 253 ? -12.139 -2.983 17.749 1.00 88.69 253 TYR A C 1
ATOM 2035 O O . TYR A 1 253 ? -11.563 -3.588 16.842 1.00 88.69 253 TYR A O 1
ATOM 2043 N N . ASN A 1 254 ? -11.935 -3.234 19.047 1.00 83.25 254 ASN A N 1
ATOM 2044 C CA . ASN A 1 254 ? -11.088 -4.291 19.602 1.00 83.25 254 ASN A CA 1
ATOM 2045 C C . ASN A 1 254 ? -9.709 -4.401 18.927 1.00 83.25 254 ASN A C 1
ATOM 2047 O O . ASN A 1 254 ? -9.162 -5.482 18.729 1.00 83.25 254 ASN A O 1
ATOM 2051 N N . PHE A 1 255 ? -9.138 -3.269 18.515 1.00 79.88 255 PHE A N 1
ATOM 2052 C CA . PHE A 1 255 ? -8.054 -3.302 17.541 1.00 79.88 255 PHE A CA 1
ATOM 2053 C C . PHE A 1 255 ? -6.731 -3.814 18.126 1.00 79.88 255 PHE A C 1
ATOM 2055 O O . PHE A 1 255 ? -5.889 -4.295 17.374 1.00 79.88 255 PHE A O 1
ATOM 2062 N N . PHE A 1 256 ? -6.541 -3.761 19.450 1.00 75.69 256 PHE A N 1
ATOM 2063 C CA . PHE A 1 256 ? -5.270 -4.056 20.132 1.00 75.69 256 PHE A CA 1
ATOM 2064 C C . PHE A 1 256 ? -5.287 -5.303 21.040 1.00 75.69 256 PHE A C 1
ATOM 2066 O O . PHE A 1 256 ? -4.319 -5.539 21.760 1.00 75.69 256 PHE A O 1
ATOM 2073 N N . TRP A 1 257 ? -6.333 -6.132 20.998 1.00 66.62 257 TRP A N 1
ATOM 2074 C CA . TRP A 1 257 ? -6.548 -7.244 21.949 1.00 66.62 257 TRP A CA 1
ATOM 2075 C C . TRP A 1 257 ? -5.442 -8.314 21.986 1.00 66.62 257 TRP A C 1
ATOM 2077 O O . TRP A 1 257 ? -5.216 -8.978 23.001 1.00 66.62 257 TRP A O 1
ATOM 2087 N N . LEU A 1 258 ? -4.702 -8.464 20.886 1.00 55.56 258 LEU A N 1
ATOM 2088 C CA . LEU A 1 258 ? -3.565 -9.383 20.817 1.00 55.56 258 LEU A CA 1
ATOM 2089 C C . LEU A 1 258 ? -2.386 -8.934 21.699 1.00 55.56 258 LEU A C 1
ATOM 2091 O O . LEU A 1 258 ? -1.595 -9.771 22.112 1.00 55.56 258 LEU A O 1
ATOM 2095 N N . ILE A 1 259 ? -2.289 -7.643 22.036 1.00 53.31 259 ILE A N 1
ATOM 2096 C CA . ILE A 1 259 ? -1.226 -7.101 22.901 1.00 53.31 259 ILE A CA 1
ATOM 2097 C C . ILE A 1 259 ? -1.528 -7.379 24.383 1.00 53.31 259 ILE A C 1
ATOM 2099 O O . ILE A 1 259 ? -0.619 -7.543 25.194 1.00 53.31 259 ILE A O 1
ATOM 2103 N N . THR A 1 260 ? -2.805 -7.445 24.764 1.00 47.59 260 THR A N 1
ATOM 2104 C CA . THR A 1 260 ? -3.221 -7.655 26.159 1.00 47.59 260 THR A CA 1
ATOM 2105 C C . THR A 1 260 ? -3.269 -9.129 26.555 1.00 47.59 260 THR A C 1
ATOM 2107 O O . THR A 1 260 ? -3.044 -9.443 27.723 1.00 47.59 260 THR A O 1
ATOM 2110 N N . SER A 1 261 ? -3.471 -10.036 25.597 1.00 42.34 261 SER A N 1
ATOM 2111 C CA . SER A 1 261 ? -3.583 -11.481 25.858 1.00 42.34 261 SER A CA 1
ATOM 2112 C C . SER A 1 261 ? -2.254 -12.154 26.237 1.00 42.34 261 SER A C 1
ATOM 2114 O O . SER A 1 261 ? -2.265 -13.194 26.890 1.00 42.34 261 SER A O 1
ATOM 2116 N N . GLU A 1 262 ? -1.102 -11.559 25.898 1.00 38.28 262 GLU A N 1
ATOM 2117 C CA . GLU A 1 262 ? 0.210 -12.067 26.341 1.00 38.28 262 GLU A CA 1
ATOM 2118 C C . GLU A 1 262 ? 0.477 -11.794 27.833 1.00 38.28 262 GLU A C 1
ATOM 2120 O O . GLU A 1 262 ? 1.120 -12.602 28.500 1.00 38.28 262 GLU A O 1
ATOM 2125 N N . LYS A 1 263 ? -0.091 -10.726 28.416 1.00 38.31 263 LYS A N 1
ATOM 2126 C CA . LYS A 1 263 ? 0.074 -10.434 29.856 1.00 38.31 263 LYS A CA 1
ATOM 2127 C C . LYS A 1 263 ? -0.746 -11.351 30.768 1.00 38.31 263 LYS A C 1
ATOM 2129 O O . LYS A 1 263 ? -0.430 -11.477 31.951 1.00 38.31 263 LYS A O 1
ATOM 2134 N N . SER A 1 264 ? -1.774 -12.012 30.239 1.00 32.81 264 SER A N 1
ATOM 2135 C CA . SER A 1 264 ? -2.618 -12.945 30.999 1.00 32.81 264 SER A CA 1
ATOM 2136 C C . SER A 1 264 ? -1.973 -14.321 31.197 1.00 32.81 264 SER A C 1
ATOM 2138 O O . SER A 1 264 ? -2.441 -15.099 32.025 1.00 32.81 264 SER A O 1
ATOM 2140 N N . VAL A 1 265 ? -0.906 -14.638 30.452 1.00 37.31 265 VAL A N 1
ATOM 2141 C CA . VAL A 1 265 ? -0.211 -15.934 30.546 1.00 37.31 265 VAL A CA 1
ATOM 2142 C C . VAL A 1 265 ? 0.970 -15.877 31.525 1.00 37.31 265 VAL A C 1
ATOM 2144 O O . VAL A 1 265 ? 1.277 -16.878 32.164 1.00 37.31 265 VAL A O 1
ATOM 2147 N N . GLU A 1 266 ? 1.575 -14.705 31.743 1.00 33.34 266 GLU A N 1
ATOM 2148 C CA . GLU A 1 266 ? 2.706 -14.539 32.676 1.00 33.34 266 GLU A CA 1
ATOM 2149 C C . GLU A 1 266 ? 2.303 -14.338 34.150 1.00 33.34 266 GLU A C 1
ATOM 2151 O O . GLU A 1 266 ? 3.168 -14.241 35.014 1.00 33.34 266 GLU A O 1
ATOM 2156 N N . SER A 1 267 ? 1.006 -14.309 34.470 1.00 31.81 267 SER A N 1
ATOM 2157 C CA . SER A 1 267 ? 0.501 -14.163 35.849 1.00 31.81 267 SER A CA 1
ATOM 2158 C C . SER A 1 267 ? 0.027 -15.477 36.495 1.00 31.81 267 SER A C 1
ATOM 2160 O O . SER A 1 267 ? -0.514 -15.448 37.596 1.00 31.81 267 SER A O 1
ATOM 2162 N N . ASN A 1 268 ? 0.267 -16.626 35.848 1.00 33.09 268 ASN A N 1
ATOM 2163 C CA . ASN A 1 268 ? -0.073 -17.963 36.360 1.00 33.09 268 ASN A CA 1
ATOM 2164 C C . ASN A 1 268 ? 1.133 -18.926 36.443 1.00 33.09 268 ASN A C 1
ATOM 2166 O O . ASN A 1 268 ? 0.989 -20.125 36.190 1.00 33.09 268 ASN A O 1
ATOM 2170 N N . ILE A 1 269 ? 2.311 -18.423 36.830 1.00 36.66 269 ILE A N 1
ATOM 2171 C CA . ILE A 1 269 ? 3.406 -19.249 37.377 1.00 36.66 269 ILE A CA 1
ATOM 2172 C C . ILE A 1 269 ? 3.820 -18.691 38.735 1.00 36.66 269 ILE A C 1
ATOM 2174 O O . ILE A 1 269 ? 4.072 -17.469 38.807 1.00 36.66 269 ILE A O 1
#

Organism: Davidia involucrata (NCBI:txid16924)

InterPro domains:
  IPR013986 DExx box DNA helicase domain superfamily [G3DSA:1.10.10.160] (5-32)
  IPR014016 UvrD-like helicase, ATP-binding domain [PF00580] (7-93)
  IPR027417 P-loop containing nucleoside triphosphate hydrolase [G3DSA:3.40.50.300] (33-94)
  IPR027417 P-loop containing nucleoside triphosphate hydrolase [SSF52540] (8-253)
  IPR039904 TPR and ankyrin repeat-containing protein 1 [PTHR21529] (1-256)

Sequence (269 aa):
RVSTLSKQKRERIYDIFQDYEKMKMEKGEFDLADLVIDLHHRLINERFEGDEMDFVYIDEVQDLTMRQIALFKYICRNVDEGFVFSGDTAQTIARGIDFRFQDIRSLFYNEFILESRSDGSAGRKEKGQLSDIFNLRQNFRTHAGVLNLAQSVIDLLYRFFRQSIDVLEPETSLIYGEAPILLEPGNDENAIVTIFGNSGNVGGNIVGFGAEQVILVRDDCARMEISAYVGKQALVLTIVECKGLEFQDVLLYNFFWLITSEKSVESNI